Protein AF-A0AAJ0CKH2-F1 (afdb_monomer)

Mean predicted aligned error: 11.72 Å

Nearest PDB structures (foldseek):
  3vca-assembly1_A  TM=6.506E-01  e=3.649E-01  Sinorhizobium meliloti 1021
  4quq-assembly1_A  TM=6.473E-01  e=4.691E-01  Sinorhizobium meliloti 1021
  4dbb-assembly1_A  TM=3.059E-01  e=4.590E-02  Rattus norvegicus
  8biy-assembly2_B  TM=4.966E-01  e=1.282E+00  Geobacillus thermodenitrificans
  8biy-assembly3_D  TM=5.473E-01  e=2.558E+00  Geobacillus thermodenitrificans

Sequence (228 aa):
MPPSLRHENRIALQKSFYVPLLEILDLDEEMFQQRKAIDGSVGGRGKIDANVAPHSPYLDSTSFRAHLKELTLGSTLCLQNGQQPQSAFLVRVNGHGSNIRNSFLPNIRLDAWPFATFNERRQIKRTDFDERYNPAIGESSIIQARIGDIVLHISVNDFVGQNVNISWIYFCPDRGTSDPLYKANRPVSRAMDIPEEFYEEIKAISGLKITFSDVFGTDKPQMERHLH

Structure (mmCIF, N/CA/C/O backbone):
data_AF-A0AAJ0CKH2-F1
#
_entry.id   AF-A0AAJ0CKH2-F1
#
loop_
_atom_site.group_PDB
_atom_site.id
_atom_site.type_symbol
_atom_site.label_atom_id
_atom_site.label_alt_id
_atom_site.label_comp_id
_atom_site.label_asym_id
_atom_site.label_entity_id
_atom_site.label_seq_id
_atom_site.pdbx_PDB_ins_code
_atom_site.Cartn_x
_atom_site.Cartn_y
_atom_site.Cartn_z
_atom_site.occupancy
_atom_site.B_iso_or_equiv
_atom_site.auth_seq_id
_atom_site.auth_comp_id
_atom_site.auth_asym_id
_atom_site.auth_atom_id
_atom_site.pdbx_PDB_model_num
ATOM 1 N N . MET A 1 1 ? -0.951 28.665 -13.350 1.00 24.14 1 MET A N 1
ATOM 2 C CA . MET A 1 1 ? -0.505 27.275 -13.589 1.00 24.14 1 MET A CA 1
ATOM 3 C C . MET A 1 1 ? -1.282 26.378 -12.646 1.00 24.14 1 MET A C 1
ATOM 5 O O . MET A 1 1 ? -1.239 26.665 -11.456 1.00 24.14 1 MET A O 1
ATOM 9 N N . PRO A 1 2 ? -2.018 25.362 -13.118 1.00 22.97 2 PRO A N 1
ATOM 10 C CA . PRO A 1 2 ? -2.542 24.355 -12.208 1.00 22.97 2 PRO A CA 1
ATOM 11 C C . PRO A 1 2 ? -1.372 23.489 -11.705 1.00 22.97 2 PRO A C 1
ATOM 13 O O . PRO A 1 2 ? -0.425 23.261 -12.468 1.00 22.97 2 PRO A O 1
ATOM 16 N N . PRO A 1 3 ? -1.394 23.028 -10.444 1.00 24.14 3 PRO A N 1
ATOM 17 C CA . PRO A 1 3 ? -0.392 22.098 -9.949 1.00 24.14 3 PRO A CA 1
ATOM 18 C C . PRO A 1 3 ? -0.444 20.832 -10.804 1.00 24.14 3 PRO A C 1
ATOM 20 O O . PRO A 1 3 ? -1.510 20.276 -11.074 1.00 24.14 3 PRO A O 1
ATOM 23 N N . SER A 1 4 ? 0.716 20.393 -11.290 1.00 26.05 4 SER A N 1
ATOM 24 C CA . SER A 1 4 ? 0.820 19.106 -11.963 1.00 26.05 4 SER A CA 1
ATOM 25 C C . SER A 1 4 ? 0.430 18.031 -10.954 1.00 26.05 4 SER A C 1
ATOM 27 O O . SER A 1 4 ? 1.201 17.767 -10.031 1.00 26.05 4 SER A O 1
ATOM 29 N N . LEU A 1 5 ? -0.734 17.409 -11.137 1.00 26.67 5 LEU A N 1
ATOM 30 C CA . LEU A 1 5 ? -1.125 16.165 -10.480 1.00 26.67 5 LEU A CA 1
ATOM 31 C C . LEU A 1 5 ? -0.156 15.058 -10.919 1.00 26.67 5 LEU A C 1
ATOM 33 O O . LEU A 1 5 ? -0.470 14.211 -11.760 1.00 26.67 5 LEU A O 1
ATOM 37 N N . ARG A 1 6 ? 1.065 15.081 -10.373 1.00 35.72 6 ARG A N 1
ATOM 38 C CA . ARG A 1 6 ? 1.991 13.956 -10.423 1.00 35.72 6 ARG A CA 1
ATOM 39 C C . ARG A 1 6 ? 1.398 12.897 -9.515 1.00 35.72 6 ARG A C 1
ATOM 41 O O . ARG A 1 6 ? 1.730 12.787 -8.339 1.00 35.72 6 ARG A O 1
ATOM 48 N N . HIS A 1 7 ? 0.485 12.120 -10.076 1.00 36.53 7 HIS A N 1
ATOM 49 C CA . HIS A 1 7 ? 0.153 10.827 -9.521 1.00 36.53 7 HIS A CA 1
ATOM 50 C C . HIS A 1 7 ? 1.426 9.996 -9.646 1.00 36.53 7 HIS A C 1
ATOM 52 O O . HIS A 1 7 ? 1.676 9.367 -10.673 1.00 36.53 7 HIS A O 1
ATOM 58 N N . GLU A 1 8 ? 2.283 10.058 -8.628 1.00 47.22 8 GLU A N 1
ATOM 59 C CA . GLU A 1 8 ? 3.303 9.044 -8.415 1.00 47.22 8 GLU A CA 1
ATOM 60 C C . GLU A 1 8 ? 2.554 7.736 -8.206 1.00 47.22 8 GLU A C 1
ATOM 62 O O . GLU A 1 8 ? 2.069 7.414 -7.113 1.00 47.22 8 GLU A O 1
ATOM 67 N N . ASN A 1 9 ? 2.349 7.052 -9.321 1.00 56.03 9 ASN A N 1
ATOM 68 C CA . ASN A 1 9 ? 1.804 5.722 -9.345 1.00 56.03 9 ASN A CA 1
ATOM 69 C C . ASN A 1 9 ? 2.892 4.818 -8.765 1.00 56.03 9 ASN A C 1
ATOM 71 O O . ASN A 1 9 ? 4.081 4.974 -9.038 1.00 56.03 9 ASN A O 1
ATOM 75 N N . ARG A 1 10 ? 2.499 3.912 -7.885 1.00 67.12 10 ARG A N 1
ATOM 76 C CA . ARG A 1 10 ? 3.407 2.940 -7.284 1.00 67.12 10 ARG A CA 1
ATOM 77 C C . ARG A 1 10 ? 2.919 1.578 -7.701 1.00 67.12 10 ARG A C 1
ATOM 79 O O . ARG A 1 10 ? 1.715 1.329 -7.679 1.00 67.12 10 ARG A O 1
ATOM 86 N N . ILE A 1 11 ? 3.850 0.730 -8.095 1.00 71.00 11 ILE A N 1
ATOM 87 C CA . ILE A 1 11 ? 3.549 -0.622 -8.545 1.00 71.00 11 ILE A CA 1
ATOM 88 C C . ILE A 1 11 ? 4.349 -1.604 -7.706 1.00 71.00 11 ILE A C 1
ATOM 90 O O . ILE A 1 11 ? 5.408 -1.268 -7.175 1.00 71.00 11 ILE A O 1
ATOM 94 N N . ALA A 1 12 ? 3.828 -2.812 -7.583 1.00 74.88 12 ALA A N 1
ATOM 95 C CA . ALA A 1 12 ? 4.638 -3.947 -7.197 1.00 74.88 12 ALA A CA 1
ATOM 96 C C . ALA A 1 12 ? 5.142 -4.612 -8.485 1.00 74.88 12 ALA A C 1
ATOM 98 O O . ALA A 1 12 ? 4.357 -4.873 -9.397 1.00 74.88 12 ALA A O 1
ATOM 99 N N . LEU A 1 13 ? 6.454 -4.808 -8.581 1.00 74.25 13 LEU A N 1
ATOM 100 C CA . LEU A 1 13 ? 7.116 -5.471 -9.696 1.00 74.25 13 LEU A CA 1
ATOM 101 C C . LEU A 1 13 ? 7.460 -6.899 -9.280 1.00 74.25 13 LEU A C 1
ATOM 103 O O . LEU A 1 13 ? 8.257 -7.092 -8.364 1.00 74.25 13 LEU A O 1
ATOM 107 N N . GLN A 1 14 ? 6.877 -7.883 -9.963 1.00 79.44 14 GLN A N 1
ATOM 108 C CA . GLN A 1 14 ? 7.257 -9.286 -9.807 1.00 79.44 14 GLN A CA 1
ATOM 109 C C . GLN A 1 14 ? 8.548 -9.565 -10.581 1.00 79.44 14 GLN A C 1
ATOM 111 O O . GLN A 1 14 ? 8.740 -9.042 -11.684 1.00 79.44 14 GLN A O 1
ATOM 116 N N . LYS A 1 15 ? 9.399 -10.438 -10.035 1.00 80.69 15 LYS A N 1
ATOM 117 C CA . LYS A 1 15 ? 10.679 -10.831 -10.636 1.00 80.69 15 LYS A CA 1
ATOM 118 C C . LYS A 1 15 ? 10.571 -11.280 -12.086 1.00 80.69 15 LYS A C 1
ATOM 120 O O . LYS A 1 15 ? 11.329 -10.810 -12.933 1.00 80.69 15 LYS A O 1
ATOM 125 N N . SER A 1 16 ? 9.579 -12.106 -12.394 1.00 75.50 16 SER A N 1
ATOM 126 C CA . SER A 1 16 ? 9.297 -12.584 -13.753 1.00 75.50 16 SER A CA 1
ATOM 127 C C . SER A 1 16 ? 9.109 -11.460 -14.784 1.00 75.50 16 SER A C 1
ATOM 129 O O . SER A 1 16 ? 9.470 -11.646 -15.944 1.00 75.50 16 SER A O 1
ATOM 131 N N . PHE A 1 17 ? 8.596 -10.290 -14.382 1.00 73.25 17 PHE A N 1
ATOM 132 C CA . PHE A 1 17 ? 8.352 -9.167 -15.293 1.00 73.25 17 PHE A CA 1
ATOM 133 C C . PHE A 1 17 ? 9.574 -8.279 -15.533 1.00 73.25 17 PHE A C 1
ATOM 135 O O . PHE A 1 17 ? 9.660 -7.672 -16.600 1.00 73.25 17 PHE A O 1
ATOM 142 N N . TYR A 1 18 ? 10.501 -8.163 -14.574 1.00 76.12 18 TYR A N 1
ATOM 143 C CA . TYR A 1 18 ? 11.661 -7.274 -14.723 1.00 76.12 18 TYR A CA 1
ATOM 144 C C . TYR A 1 18 ? 12.964 -7.995 -15.058 1.00 76.12 18 TYR A C 1
ATOM 146 O O . TYR A 1 18 ? 13.863 -7.344 -15.577 1.00 76.12 18 TYR A O 1
ATOM 154 N N . VAL A 1 19 ? 13.083 -9.307 -14.820 1.00 81.12 19 VAL A N 1
ATOM 155 C CA . VAL A 1 19 ? 14.289 -10.072 -15.193 1.00 81.12 19 VAL A CA 1
ATOM 156 C C . VAL A 1 19 ? 14.659 -9.892 -16.673 1.00 81.12 19 VAL A C 1
ATOM 158 O O . VAL A 1 19 ? 15.816 -9.571 -16.931 1.00 81.12 19 VAL A O 1
ATOM 161 N N . PRO A 1 20 ? 13.720 -9.953 -17.641 1.00 79.12 20 PRO A N 1
ATOM 162 C CA . PRO A 1 20 ? 14.051 -9.676 -19.042 1.00 79.12 20 PRO A CA 1
ATOM 163 C C . PRO A 1 20 ? 14.543 -8.241 -19.294 1.00 79.12 20 PRO A C 1
ATOM 165 O O . PRO A 1 20 ? 15.243 -7.984 -20.268 1.00 79.12 20 PRO A O 1
ATOM 168 N N . LEU A 1 21 ? 14.180 -7.285 -18.429 1.00 74.88 21 LEU A N 1
ATOM 169 C CA . LEU A 1 21 ? 14.630 -5.897 -18.541 1.00 74.88 21 LEU A CA 1
ATOM 170 C C . LEU A 1 21 ? 16.071 -5.719 -18.057 1.00 74.88 21 LEU A C 1
ATOM 172 O O . LEU A 1 21 ? 16.720 -4.778 -18.496 1.00 74.88 21 LEU A O 1
ATOM 176 N N . LEU A 1 22 ? 16.575 -6.585 -17.173 1.00 80.19 22 LEU A N 1
ATOM 177 C CA . LEU A 1 22 ? 17.934 -6.477 -16.632 1.00 80.19 22 LEU A CA 1
ATOM 178 C C . LEU A 1 22 ? 18.989 -6.598 -17.736 1.00 80.19 22 LEU A C 1
ATOM 180 O O . LEU A 1 22 ? 19.879 -5.757 -17.823 1.00 80.19 22 LEU A O 1
ATOM 184 N N . GLU A 1 23 ? 18.819 -7.578 -18.629 1.00 72.94 23 GLU A N 1
ATOM 185 C CA . GLU A 1 23 ? 19.697 -7.784 -19.789 1.00 72.94 23 GLU A CA 1
ATOM 186 C C . GLU A 1 23 ? 19.661 -6.591 -20.749 1.00 72.94 23 GLU A C 1
ATOM 188 O O . GLU A 1 23 ? 20.696 -6.129 -21.218 1.00 72.94 23 GLU A O 1
ATOM 193 N N . ILE A 1 24 ? 18.467 -6.051 -21.013 1.00 71.94 24 ILE A N 1
ATOM 194 C CA . ILE A 1 24 ? 18.283 -4.907 -21.919 1.00 71.94 24 ILE A CA 1
ATOM 195 C C . ILE A 1 24 ? 18.905 -3.631 -21.338 1.00 71.94 24 ILE A C 1
ATOM 197 O O . ILE A 1 24 ? 19.390 -2.778 -22.081 1.00 71.94 24 ILE A O 1
ATOM 201 N N . LEU A 1 25 ? 18.845 -3.473 -20.016 1.00 72.88 25 LEU A N 1
ATOM 202 C CA . LEU A 1 25 ? 19.311 -2.278 -19.319 1.00 72.88 25 LEU A CA 1
ATOM 203 C C . LEU A 1 25 ? 20.791 -2.341 -18.924 1.00 72.88 25 LEU A C 1
ATOM 205 O O . LEU A 1 25 ? 21.290 -1.333 -18.427 1.00 72.88 25 LEU A O 1
ATOM 209 N N . ASP A 1 26 ? 21.461 -3.479 -19.130 1.00 78.00 26 ASP A N 1
ATOM 210 C CA . ASP A 1 26 ? 22.821 -3.753 -18.647 1.00 78.00 26 ASP A CA 1
ATOM 211 C C . ASP A 1 26 ? 22.963 -3.447 -17.143 1.00 78.00 26 ASP A C 1
ATOM 213 O O . ASP A 1 26 ? 23.835 -2.706 -16.684 1.00 78.00 26 ASP A O 1
ATOM 217 N N . LEU A 1 27 ? 22.008 -3.959 -16.360 1.00 82.81 27 LEU A N 1
ATOM 218 C CA . LEU A 1 27 ? 21.965 -3.796 -14.910 1.00 82.81 27 LEU A CA 1
ATOM 219 C C . LEU A 1 27 ? 21.873 -5.155 -14.237 1.00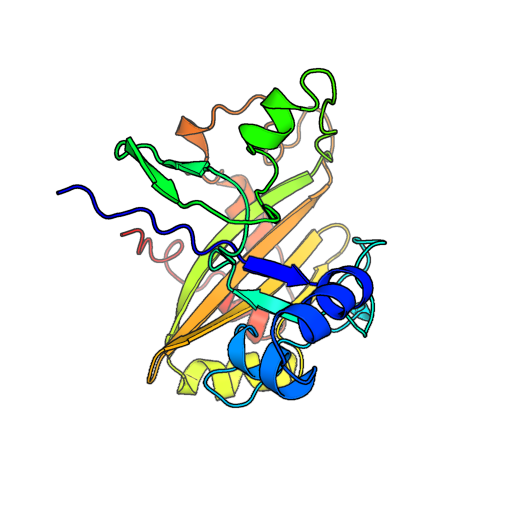 82.81 27 LEU A C 1
ATOM 221 O O . LEU A 1 27 ? 21.059 -5.992 -14.623 1.00 82.81 27 LEU A O 1
ATOM 225 N N . ASP A 1 28 ? 22.629 -5.334 -13.157 1.00 88.75 28 ASP A N 1
ATOM 226 C CA . ASP A 1 28 ? 22.322 -6.404 -12.222 1.00 88.75 28 ASP A CA 1
ATOM 227 C C . ASP A 1 28 ? 21.022 -6.107 -11.450 1.00 88.75 28 ASP A C 1
ATOM 229 O O . ASP A 1 28 ? 20.516 -4.977 -11.386 1.00 88.75 28 ASP A O 1
ATOM 233 N N . GLU A 1 29 ? 20.451 -7.164 -10.880 1.00 87.44 29 GLU A N 1
ATOM 234 C CA . GLU A 1 29 ? 19.181 -7.101 -10.162 1.00 87.44 29 GLU A CA 1
ATOM 235 C C . GLU A 1 29 ? 19.243 -6.177 -8.937 1.00 87.44 29 GLU A C 1
ATOM 237 O O . GLU A 1 29 ? 18.268 -5.483 -8.643 1.00 87.44 29 GLU A O 1
ATOM 242 N N . GLU A 1 30 ? 20.380 -6.131 -8.243 1.00 86.38 30 GLU A N 1
ATOM 243 C CA . GLU A 1 30 ? 20.552 -5.326 -7.037 1.00 86.38 30 GLU A CA 1
ATOM 244 C C . GLU A 1 30 ? 20.575 -3.832 -7.372 1.00 86.38 30 GLU A C 1
ATOM 246 O O . GLU A 1 30 ? 19.824 -3.053 -6.780 1.00 86.38 30 GLU A O 1
ATOM 251 N N . MET A 1 31 ? 21.349 -3.437 -8.383 1.00 83.25 31 MET A N 1
ATOM 252 C CA . MET A 1 31 ? 21.372 -2.084 -8.926 1.00 83.25 31 MET A CA 1
ATOM 253 C C . MET A 1 31 ? 19.999 -1.671 -9.456 1.00 83.25 31 MET A C 1
ATOM 255 O O . MET A 1 31 ? 19.570 -0.531 -9.250 1.00 83.25 31 MET A O 1
ATOM 259 N N . PHE A 1 32 ? 19.289 -2.575 -10.137 1.00 83.81 32 PHE A N 1
ATOM 260 C CA . PHE A 1 32 ? 17.942 -2.295 -10.627 1.00 83.81 32 PHE A CA 1
ATOM 261 C C . PHE A 1 32 ? 16.965 -2.036 -9.473 1.00 83.81 32 PHE A C 1
ATOM 263 O O . PHE A 1 32 ? 16.268 -1.016 -9.479 1.00 83.81 32 PHE A O 1
ATOM 270 N N . GLN A 1 33 ? 16.952 -2.907 -8.459 1.00 85.56 33 GLN A N 1
ATOM 271 C CA . GLN A 1 33 ? 16.117 -2.744 -7.269 1.00 85.56 33 GLN A CA 1
ATOM 272 C C . GLN A 1 33 ? 16.476 -1.463 -6.517 1.00 85.56 33 GLN A C 1
ATOM 274 O O . GLN A 1 33 ? 15.590 -0.655 -6.267 1.00 85.56 33 GLN A O 1
ATOM 279 N N . GLN A 1 34 ? 17.755 -1.193 -6.256 1.00 83.00 34 GLN A N 1
ATOM 280 C CA . GLN A 1 34 ? 18.187 0.016 -5.549 1.00 83.00 34 GLN A CA 1
ATOM 281 C C . GLN A 1 34 ? 17.783 1.306 -6.284 1.00 83.00 34 GLN A C 1
ATOM 283 O O . GLN A 1 34 ? 17.432 2.305 -5.658 1.00 83.00 34 GLN A O 1
ATOM 288 N N . ARG A 1 35 ? 17.780 1.305 -7.624 1.00 81.19 35 ARG A N 1
ATOM 289 C CA . ARG A 1 35 ? 17.370 2.475 -8.424 1.00 81.19 35 ARG A CA 1
ATOM 290 C C . ARG A 1 35 ? 15.858 2.671 -8.494 1.00 81.19 35 ARG A C 1
ATOM 292 O O . ARG A 1 35 ? 15.406 3.794 -8.732 1.00 81.19 35 ARG A O 1
ATOM 299 N N . LYS A 1 36 ? 15.076 1.594 -8.400 1.00 81.50 36 LYS A N 1
ATOM 300 C CA . LYS A 1 36 ? 13.626 1.621 -8.662 1.00 81.50 36 LYS A CA 1
ATOM 301 C C . LYS A 1 36 ? 12.776 1.484 -7.413 1.00 81.50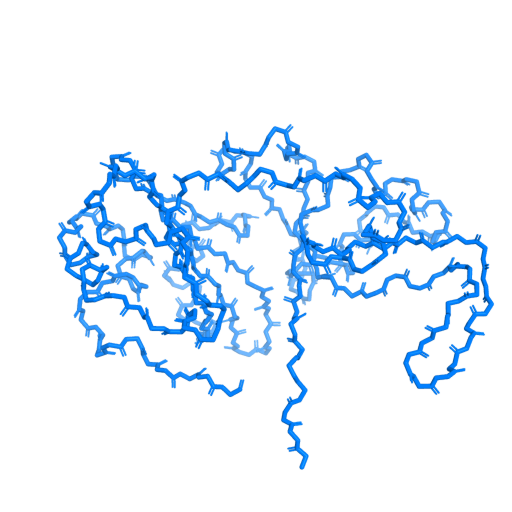 36 LYS A C 1
ATOM 303 O O . LYS A 1 36 ? 11.638 1.956 -7.427 1.00 81.50 36 LYS A O 1
ATOM 308 N N . ALA A 1 37 ? 13.313 0.876 -6.364 1.00 84.94 37 ALA A N 1
ATOM 309 C CA . ALA A 1 37 ? 12.631 0.669 -5.107 1.00 84.94 37 ALA A CA 1
ATOM 310 C C . ALA A 1 37 ? 12.195 1.995 -4.485 1.00 84.94 37 ALA A C 1
ATOM 312 O O . ALA A 1 37 ? 12.870 3.022 -4.591 1.00 84.94 37 ALA A O 1
ATOM 313 N N . ILE A 1 38 ? 11.047 1.960 -3.819 1.00 83.19 38 ILE A N 1
ATOM 314 C CA . ILE A 1 38 ? 10.464 3.135 -3.160 1.00 83.19 38 ILE A CA 1
ATOM 315 C C . ILE A 1 38 ? 11.353 3.729 -2.058 1.00 83.19 38 ILE A C 1
ATOM 317 O O . ILE A 1 38 ? 11.331 4.935 -1.822 1.00 83.19 38 ILE A O 1
ATOM 321 N N . ASP A 1 39 ? 12.154 2.878 -1.429 1.00 82.19 39 ASP A N 1
ATOM 322 C CA . ASP A 1 39 ? 13.106 3.139 -0.352 1.00 82.19 39 ASP A CA 1
ATOM 323 C C . ASP A 1 39 ? 14.566 3.014 -0.834 1.00 82.19 39 ASP A C 1
ATOM 325 O O . ASP A 1 39 ? 15.497 3.036 -0.031 1.00 82.19 39 ASP A O 1
ATOM 329 N N . GLY A 1 40 ? 14.791 2.942 -2.150 1.00 80.88 40 GLY A N 1
ATOM 330 C CA . GLY A 1 40 ? 16.127 2.822 -2.735 1.00 80.88 40 GLY A CA 1
ATOM 331 C C . GLY A 1 40 ? 17.061 3.984 -2.381 1.00 80.88 40 GLY A C 1
ATOM 332 O O . GLY A 1 40 ? 18.262 3.789 -2.198 1.00 80.88 40 GLY A O 1
ATOM 333 N N . SER A 1 41 ? 16.508 5.189 -2.178 1.00 79.94 41 SER A N 1
ATOM 334 C CA . SER A 1 41 ? 17.263 6.373 -1.735 1.00 79.94 41 SER A CA 1
ATOM 335 C C . SER A 1 41 ? 17.879 6.229 -0.341 1.00 79.94 41 SER A C 1
ATOM 337 O O . SER A 1 41 ? 18.829 6.942 -0.026 1.00 79.94 41 SER A O 1
ATOM 339 N N . VAL A 1 42 ? 17.361 5.312 0.481 1.00 81.75 42 VAL A N 1
ATOM 340 C CA . VAL A 1 42 ? 17.882 4.993 1.818 1.00 81.75 42 VAL A CA 1
ATOM 341 C C . VAL A 1 42 ? 18.529 3.604 1.865 1.00 81.75 42 VAL A C 1
ATOM 343 O O . VAL A 1 42 ? 18.718 3.047 2.941 1.00 81.75 42 VAL A O 1
ATOM 346 N N . GLY A 1 43 ? 18.874 3.039 0.701 1.00 82.19 43 GLY A N 1
ATOM 347 C CA . GLY A 1 43 ? 19.506 1.720 0.585 1.00 82.19 43 GLY A CA 1
ATOM 348 C C . GLY A 1 43 ? 18.538 0.540 0.698 1.00 82.19 43 GLY A C 1
ATOM 349 O O . GLY A 1 43 ? 18.980 -0.605 0.767 1.00 82.19 43 GLY A O 1
ATOM 350 N N . GLY A 1 44 ? 17.231 0.801 0.714 1.00 83.50 44 GLY A N 1
ATOM 351 C CA . GLY A 1 44 ? 16.212 -0.236 0.712 1.00 83.50 44 GLY A CA 1
ATOM 352 C C . GLY A 1 44 ? 16.021 -0.890 -0.660 1.00 83.50 44 GLY A C 1
ATOM 353 O O . GLY A 1 44 ? 16.571 -0.459 -1.677 1.00 83.50 44 GLY A O 1
ATOM 354 N N . ARG A 1 45 ? 15.248 -1.978 -0.676 1.00 85.81 45 ARG A N 1
ATOM 355 C CA . ARG A 1 45 ? 14.971 -2.785 -1.882 1.00 85.81 45 ARG A CA 1
ATOM 356 C C . ARG A 1 45 ? 13.477 -2.931 -2.171 1.00 85.81 45 ARG A C 1
ATOM 358 O O . ARG A 1 45 ? 13.090 -3.738 -3.004 1.00 85.81 45 ARG A O 1
ATOM 365 N N . GLY A 1 46 ? 12.629 -2.171 -1.480 1.00 81.69 46 GLY A N 1
ATOM 366 C CA . GLY A 1 46 ? 11.187 -2.135 -1.693 1.00 81.69 46 GLY A CA 1
ATOM 367 C C . GLY A 1 46 ? 10.498 -3.432 -1.293 1.00 81.69 46 GLY A C 1
ATOM 368 O O . GLY A 1 46 ? 9.475 -3.772 -1.883 1.00 81.69 46 GLY A O 1
ATOM 369 N N . LYS A 1 47 ? 11.057 -4.184 -0.340 1.00 86.56 47 LYS A N 1
ATOM 370 C C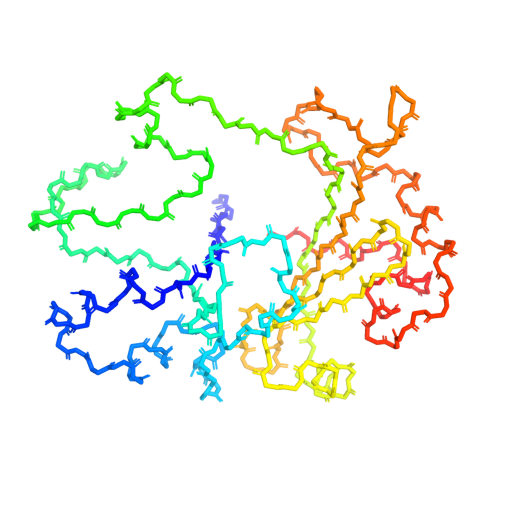A . LYS A 1 47 ? 10.546 -5.501 0.054 1.00 86.56 47 LYS A CA 1
ATOM 371 C C . LYS A 1 47 ? 9.053 -5.439 0.398 1.00 86.56 47 LYS A C 1
ATOM 373 O O . LYS A 1 47 ? 8.556 -4.476 0.994 1.00 86.56 47 LYS A O 1
ATOM 378 N N . ILE A 1 48 ? 8.345 -6.488 0.001 1.00 80.81 48 ILE A N 1
ATOM 379 C CA . ILE A 1 48 ? 6.944 -6.720 0.338 1.00 80.81 48 ILE A CA 1
ATOM 380 C C . ILE A 1 48 ? 6.908 -7.991 1.174 1.00 80.81 48 ILE A C 1
ATOM 382 O O . ILE A 1 48 ? 7.390 -9.033 0.733 1.00 80.81 48 ILE A O 1
ATOM 386 N N . ASP A 1 49 ? 6.337 -7.918 2.371 1.00 75.19 49 ASP A N 1
ATOM 387 C CA . ASP A 1 49 ? 6.013 -9.136 3.104 1.00 75.19 49 ASP A CA 1
ATOM 388 C C . ASP A 1 49 ? 4.861 -9.862 2.388 1.00 75.19 49 ASP A C 1
ATOM 390 O O . ASP A 1 49 ? 3.728 -9.376 2.336 1.00 75.19 49 ASP A O 1
ATOM 394 N N . ALA A 1 50 ? 5.160 -11.029 1.811 1.00 64.62 50 ALA A N 1
ATOM 395 C CA . ALA A 1 50 ? 4.199 -11.837 1.063 1.00 64.62 50 ALA A CA 1
ATOM 396 C C . ALA A 1 50 ? 3.012 -12.301 1.928 1.00 64.62 50 ALA A C 1
ATOM 398 O O . ALA A 1 50 ? 1.920 -12.518 1.405 1.00 64.62 50 ALA A O 1
ATOM 399 N N . ASN A 1 51 ? 3.182 -12.384 3.253 1.00 65.50 51 ASN A N 1
ATOM 400 C CA . ASN A 1 51 ? 2.105 -12.750 4.179 1.00 65.50 51 ASN A CA 1
ATOM 401 C C . ASN A 1 51 ? 1.099 -11.608 4.404 1.00 65.50 51 ASN A C 1
ATOM 403 O O . ASN A 1 51 ? 0.006 -11.832 4.921 1.00 65.50 51 ASN A O 1
ATOM 407 N N . VAL A 1 52 ? 1.471 -10.387 4.014 1.00 61.38 52 VAL A N 1
ATOM 408 C CA . VAL A 1 52 ? 0.726 -9.136 4.226 1.00 61.38 52 VAL A CA 1
ATOM 409 C C . VAL A 1 52 ? -0.027 -8.715 2.949 1.00 61.38 52 VAL A C 1
ATOM 411 O O . VAL A 1 52 ? -0.833 -7.787 2.957 1.00 61.38 52 VAL A O 1
ATOM 414 N N . ALA A 1 53 ? 0.163 -9.438 1.838 1.00 53.59 53 ALA A N 1
ATOM 415 C CA . ALA A 1 53 ? -0.577 -9.258 0.587 1.00 53.59 53 ALA A CA 1
ATOM 416 C C . ALA A 1 53 ? -1.429 -10.491 0.186 1.00 53.59 53 ALA A C 1
ATOM 418 O O . ALA A 1 53 ? -1.423 -10.869 -0.988 1.00 53.59 53 ALA A O 1
ATOM 419 N N . PRO A 1 54 ? -2.214 -11.114 1.093 1.00 46.78 54 PRO A N 1
ATOM 420 C CA . PRO A 1 54 ? -2.898 -12.392 0.836 1.00 46.78 54 PRO A CA 1
ATOM 421 C C . PRO A 1 54 ? -3.989 -12.342 -0.253 1.00 46.78 54 PRO A C 1
ATOM 423 O O . PRO A 1 54 ? -4.581 -13.367 -0.580 1.00 46.78 54 PRO A O 1
ATOM 426 N N . HIS A 1 55 ? -4.275 -11.167 -0.822 1.00 49.94 55 HIS A N 1
ATOM 427 C CA . HIS A 1 55 ? -5.304 -10.968 -1.847 1.00 49.94 55 HIS A CA 1
ATOM 428 C C . HIS A 1 55 ? -4.759 -10.770 -3.266 1.00 49.94 55 HIS A C 1
ATOM 430 O O . HIS A 1 55 ? -5.551 -10.613 -4.193 1.00 49.94 55 HIS A O 1
ATOM 436 N N . SER A 1 56 ? -3.436 -10.796 -3.467 1.00 57.19 56 SER A N 1
ATOM 437 C CA . SER A 1 56 ? -2.863 -10.754 -4.814 1.00 57.19 56 SER A CA 1
ATOM 438 C C . SER A 1 56 ? -2.181 -12.082 -5.141 1.00 57.19 56 SER A C 1
ATOM 440 O O . SER A 1 56 ? -1.051 -12.291 -4.705 1.00 57.19 56 SER A O 1
ATOM 442 N N . PRO A 1 57 ? -2.796 -12.964 -5.956 1.00 55.84 57 PRO A N 1
ATOM 443 C CA . PRO A 1 57 ? -2.147 -14.203 -6.405 1.00 55.84 57 PRO A CA 1
ATOM 444 C C . PRO A 1 57 ? -0.910 -13.943 -7.285 1.00 55.84 57 PRO A C 1
ATOM 446 O O . PRO A 1 57 ? -0.213 -14.876 -7.668 1.00 55.84 57 PRO A O 1
ATOM 449 N N . TYR A 1 58 ? -0.650 -12.677 -7.616 1.00 57.72 58 TYR A N 1
ATOM 450 C CA . TYR A 1 58 ? 0.452 -12.224 -8.456 1.00 57.72 58 TYR A CA 1
ATOM 451 C C . TYR A 1 58 ? 1.623 -11.632 -7.658 1.00 57.72 58 TYR A C 1
ATOM 453 O O . TYR A 1 58 ? 2.607 -11.217 -8.264 1.00 57.72 58 TYR A O 1
ATOM 461 N N . LEU A 1 59 ? 1.515 -11.535 -6.325 1.00 67.25 59 LEU A N 1
ATOM 462 C CA . LEU A 1 59 ? 2.603 -11.069 -5.464 1.00 67.25 59 LEU A CA 1
ATOM 463 C C . LEU A 1 59 ? 3.186 -12.233 -4.674 1.00 67.25 59 LEU A C 1
ATOM 465 O O . LEU A 1 59 ? 2.476 -12.959 -3.986 1.00 67.25 59 LEU A O 1
ATOM 469 N N . ASP A 1 60 ? 4.500 -12.372 -4.764 1.00 71.75 60 ASP A N 1
ATOM 470 C CA . ASP A 1 60 ? 5.288 -13.356 -4.034 1.00 71.75 60 ASP A CA 1
ATOM 471 C C . ASP A 1 60 ? 6.464 -12.669 -3.322 1.00 71.75 60 ASP A C 1
ATOM 473 O O . ASP A 1 60 ? 6.685 -11.462 -3.456 1.00 71.75 60 ASP A O 1
ATOM 477 N N . SER A 1 61 ? 7.249 -13.444 -2.573 1.00 75.94 61 SER A N 1
ATOM 478 C CA . SER A 1 61 ? 8.431 -12.950 -1.854 1.00 75.94 61 SER A CA 1
ATOM 479 C C . SER A 1 61 ? 9.543 -12.410 -2.765 1.00 75.94 61 SER A C 1
ATOM 481 O O . SER A 1 61 ? 10.506 -11.828 -2.269 1.00 75.94 61 SER A O 1
ATOM 483 N N . THR A 1 62 ? 9.429 -12.587 -4.084 1.00 79.56 62 THR A N 1
ATOM 484 C CA . THR A 1 62 ? 10.364 -12.043 -5.079 1.00 79.56 62 THR A CA 1
ATOM 485 C C . THR A 1 62 ? 9.907 -10.698 -5.645 1.00 79.56 62 THR A C 1
ATOM 487 O O . THR A 1 62 ? 10.619 -10.081 -6.435 1.00 79.56 62 THR A O 1
ATOM 490 N N . SER A 1 63 ? 8.721 -10.231 -5.251 1.00 83.06 63 SER A N 1
ATOM 491 C CA . SER A 1 63 ? 8.155 -8.962 -5.692 1.00 83.06 63 SER A CA 1
ATOM 492 C C . SER A 1 63 ? 8.633 -7.795 -4.825 1.00 83.06 63 SER A C 1
ATOM 494 O O . SER A 1 63 ? 8.793 -7.930 -3.612 1.00 83.06 63 SER A O 1
ATOM 496 N N . PHE A 1 64 ? 8.802 -6.617 -5.428 1.00 82.62 64 PHE A N 1
ATOM 497 C CA . PHE A 1 64 ? 9.169 -5.404 -4.690 1.00 82.62 64 PHE A CA 1
ATOM 498 C C . PHE A 1 64 ? 8.383 -4.169 -5.144 1.00 82.62 64 PHE A C 1
ATOM 500 O O . PHE A 1 64 ? 7.929 -4.075 -6.286 1.00 82.62 64 PHE A O 1
ATOM 507 N N . ARG A 1 65 ? 8.198 -3.201 -4.243 1.00 82.56 65 ARG A N 1
ATOM 508 C CA . ARG A 1 65 ? 7.555 -1.917 -4.533 1.00 82.56 65 ARG A CA 1
ATOM 509 C C . ARG A 1 65 ? 8.520 -0.980 -5.232 1.00 82.56 65 ARG A C 1
ATOM 511 O O . ARG A 1 65 ? 9.570 -0.637 -4.692 1.00 82.56 65 ARG A O 1
ATOM 518 N N . ALA A 1 66 ? 8.095 -0.484 -6.385 1.00 79.50 66 ALA A N 1
ATOM 519 C CA . ALA A 1 66 ? 8.852 0.456 -7.187 1.00 79.50 66 ALA A CA 1
ATOM 520 C C . ALA A 1 66 ? 8.067 1.741 -7.467 1.00 79.50 66 ALA A C 1
ATOM 522 O O . ALA A 1 66 ? 6.833 1.753 -7.566 1.00 79.50 66 ALA A O 1
ATOM 523 N N . HIS A 1 67 ? 8.812 2.827 -7.653 1.00 72.56 67 HIS A N 1
ATOM 524 C CA . HIS A 1 67 ? 8.279 4.060 -8.223 1.00 72.56 67 HIS A CA 1
ATOM 525 C C . HIS A 1 67 ? 7.890 3.823 -9.685 1.00 72.56 67 HIS A C 1
ATOM 527 O O . HIS A 1 67 ? 8.745 3.440 -10.489 1.00 72.56 67 HIS A O 1
ATOM 533 N N . LEU A 1 68 ? 6.632 4.099 -10.066 1.00 60.12 68 LEU A N 1
ATOM 534 C CA . LEU A 1 68 ? 6.262 4.168 -11.482 1.00 60.12 68 LEU A CA 1
ATOM 535 C C . LEU A 1 68 ? 6.830 5.465 -12.057 1.00 60.12 68 LEU A C 1
ATOM 537 O O . LEU A 1 68 ? 6.170 6.500 -12.120 1.00 60.12 68 LEU A O 1
ATOM 541 N N . LYS A 1 69 ? 8.085 5.399 -12.480 1.00 55.41 69 LYS A N 1
ATOM 542 C CA . LYS A 1 69 ? 8.655 6.363 -13.416 1.00 55.41 69 LYS A CA 1
ATOM 543 C C . LYS A 1 69 ? 8.736 5.671 -14.765 1.00 55.41 69 LYS A C 1
ATOM 545 O O . LYS A 1 69 ? 9.173 4.521 -14.826 1.00 55.41 69 LYS A O 1
ATOM 550 N N . GLU A 1 70 ? 8.265 6.352 -15.808 1.00 49.53 70 GLU A N 1
ATOM 551 C CA . GLU A 1 70 ? 8.270 5.843 -17.179 1.00 49.53 70 GLU A CA 1
ATOM 552 C C . GLU A 1 70 ? 9.637 5.230 -17.514 1.00 49.53 70 GLU A C 1
ATOM 554 O O . GLU A 1 70 ? 10.685 5.854 -17.341 1.00 49.53 70 GLU A O 1
ATOM 559 N N . LEU A 1 71 ? 9.617 3.970 -17.947 1.00 40.66 71 LEU A N 1
ATOM 560 C CA . LEU A 1 71 ? 10.751 3.310 -18.574 1.00 40.66 71 LEU A CA 1
ATOM 561 C C . LEU A 1 71 ? 10.554 3.479 -20.079 1.00 40.66 71 LEU A C 1
ATOM 563 O O . LEU A 1 71 ? 9.932 2.652 -20.739 1.00 40.66 71 LEU A O 1
ATOM 567 N N . THR A 1 72 ? 11.007 4.607 -20.612 1.00 36.69 72 THR A N 1
ATOM 568 C CA . THR A 1 72 ? 11.022 4.840 -22.058 1.00 36.69 72 THR A CA 1
ATOM 569 C C . THR A 1 72 ? 12.273 4.229 -22.653 1.00 36.69 72 THR A C 1
ATOM 571 O O . THR A 1 72 ? 13.375 4.724 -22.426 1.00 36.69 72 THR A O 1
ATOM 574 N N . LEU A 1 73 ? 12.089 3.165 -23.427 1.00 42.84 73 LEU A N 1
ATOM 575 C CA . LEU A 1 73 ? 13.136 2.588 -24.263 1.00 42.84 73 LEU A CA 1
ATOM 576 C C . LEU A 1 73 ? 12.510 1.786 -25.406 1.00 42.84 73 LEU A C 1
ATOM 578 O O . LEU A 1 73 ? 12.873 0.645 -25.662 1.00 42.84 73 LEU A O 1
ATOM 582 N N . GLY A 1 74 ? 11.529 2.351 -26.109 1.00 38.47 74 GLY A N 1
ATOM 583 C CA . GLY A 1 74 ? 10.989 1.615 -27.245 1.00 38.47 74 GLY A CA 1
ATOM 584 C C . GLY A 1 74 ? 9.666 2.012 -27.888 1.00 38.47 74 GLY A C 1
ATOM 585 O O . GLY A 1 74 ? 8.681 2.092 -27.186 1.00 38.47 74 GLY A O 1
ATOM 586 N N . SER A 1 75 ? 9.583 2.067 -29.219 1.00 38.88 75 SER A N 1
ATOM 587 C CA . SER A 1 75 ? 8.486 2.452 -30.132 1.00 38.88 75 SER A CA 1
ATOM 588 C C . SER A 1 75 ? 8.199 3.953 -30.295 1.00 38.88 75 SER A C 1
ATOM 590 O O . SER A 1 75 ? 8.290 4.713 -29.337 1.00 38.88 75 SER A O 1
ATOM 592 N N . THR A 1 76 ? 7.786 4.361 -31.508 1.00 48.22 76 THR A N 1
ATOM 593 C CA . THR A 1 76 ? 7.315 5.723 -31.835 1.00 48.22 76 THR A CA 1
ATOM 594 C C . THR A 1 76 ? 6.040 6.056 -31.064 1.00 48.22 76 THR A C 1
ATOM 596 O O . THR A 1 76 ? 4.928 5.728 -31.476 1.00 48.22 76 THR A O 1
ATOM 599 N N . LEU A 1 77 ? 6.206 6.696 -29.913 1.00 52.69 77 LEU A N 1
ATOM 600 C CA . LEU A 1 77 ? 5.120 7.107 -29.031 1.00 52.69 77 LEU A CA 1
ATOM 601 C C . LEU A 1 77 ? 4.705 8.546 -29.364 1.00 52.69 77 LEU A C 1
ATOM 603 O O . LEU A 1 77 ? 5.478 9.462 -29.136 1.00 52.69 77 LEU A O 1
ATOM 607 N N . CYS A 1 78 ? 3.488 8.783 -29.855 1.00 53.72 78 CYS A N 1
ATOM 608 C CA . CYS A 1 78 ? 2.983 10.156 -29.984 1.00 53.72 78 CYS A CA 1
ATOM 609 C C . CYS A 1 78 ? 2.567 10.690 -28.607 1.00 53.72 78 CYS A C 1
ATOM 611 O O . CYS A 1 78 ? 1.511 10.332 -28.079 1.00 53.72 78 CYS A O 1
ATOM 613 N N . LEU A 1 79 ? 3.406 11.536 -28.018 1.00 56.75 79 LEU A N 1
ATOM 614 C CA . LEU A 1 79 ? 3.097 12.271 -26.797 1.00 56.75 79 LEU A CA 1
ATOM 615 C C . LEU A 1 79 ? 2.069 13.378 -27.082 1.00 56.75 79 LEU A C 1
ATOM 617 O O . LEU A 1 79 ? 1.974 13.888 -28.196 1.00 56.75 79 LEU A O 1
ATOM 621 N N . GLN A 1 80 ? 1.313 13.797 -26.061 1.00 47.56 80 GLN A N 1
ATOM 622 C CA . GLN A 1 80 ? 0.324 14.884 -26.193 1.00 47.56 80 GLN A CA 1
ATOM 623 C C . GLN A 1 80 ? 0.943 16.226 -26.621 1.00 47.56 80 GLN A C 1
ATOM 625 O O . GLN A 1 80 ? 0.247 17.074 -27.168 1.00 47.56 80 GLN A O 1
ATOM 630 N N . ASN A 1 81 ? 2.246 16.413 -26.400 1.00 58.47 81 ASN A N 1
ATOM 631 C CA . ASN A 1 81 ? 3.006 17.575 -26.863 1.00 58.47 81 ASN A CA 1
ATOM 632 C C . ASN A 1 81 ? 3.511 17.435 -28.318 1.00 58.47 81 ASN A C 1
ATOM 634 O O . ASN A 1 81 ? 4.319 18.248 -28.759 1.00 58.47 81 ASN A O 1
ATOM 638 N N . GLY A 1 82 ? 3.079 16.400 -29.048 1.00 52.47 82 GLY A N 1
ATOM 639 C CA . GLY A 1 82 ? 3.453 16.137 -30.439 1.00 52.47 82 GLY A CA 1
ATOM 640 C C . GLY A 1 82 ? 4.804 15.443 -30.626 1.00 52.47 82 GLY A C 1
ATOM 641 O O . GLY A 1 82 ? 5.170 15.135 -31.758 1.00 52.47 82 GLY A O 1
ATOM 642 N N . GLN A 1 83 ? 5.550 15.172 -29.552 1.00 53.53 83 GLN A N 1
ATOM 643 C CA . GLN A 1 83 ? 6.825 14.465 -29.654 1.00 53.53 83 GLN A CA 1
ATOM 644 C C . GLN A 1 83 ? 6.618 12.990 -30.007 1.00 53.53 83 GLN A C 1
ATOM 646 O O . GLN A 1 83 ? 5.668 12.358 -29.552 1.00 53.53 83 GLN A O 1
ATOM 651 N N . GLN A 1 84 ? 7.543 12.452 -30.799 1.00 61.84 84 GLN A N 1
ATOM 652 C CA . GLN A 1 84 ? 7.541 11.073 -31.282 1.00 61.84 84 GLN A CA 1
ATOM 653 C C . GLN A 1 84 ? 8.911 10.426 -31.039 1.00 61.84 84 GLN A C 1
ATOM 655 O O . GLN A 1 84 ? 9.758 10.426 -31.933 1.00 61.84 84 GLN A O 1
ATOM 660 N N . PRO A 1 85 ? 9.183 9.904 -29.832 1.00 58.06 85 PRO A N 1
ATOM 661 C CA . PRO A 1 85 ? 10.445 9.240 -29.538 1.00 58.06 85 PRO A CA 1
ATOM 662 C C . PRO A 1 85 ? 10.536 7.940 -30.339 1.00 58.06 85 PRO A C 1
ATOM 664 O O . PRO A 1 85 ? 9.719 7.051 -30.139 1.00 58.06 85 PRO A O 1
ATOM 667 N N . GLN A 1 86 ? 11.513 7.798 -31.235 1.00 51.78 86 GLN A N 1
ATOM 668 C CA . GLN A 1 86 ? 11.805 6.508 -31.869 1.00 51.78 86 GLN A CA 1
ATOM 669 C C . GLN A 1 86 ? 12.432 5.561 -30.867 1.00 51.78 86 GLN A C 1
ATOM 671 O O . GLN A 1 86 ? 13.330 5.973 -30.137 1.00 51.78 86 GLN A O 1
ATOM 676 N N . SER A 1 87 ? 12.008 4.297 -30.862 1.00 52.88 87 SER A N 1
ATOM 677 C CA . SER A 1 87 ? 12.687 3.249 -30.095 1.00 52.88 87 SER A CA 1
ATOM 678 C C . SER A 1 87 ? 12.170 1.834 -30.501 1.00 52.88 87 SER A C 1
ATOM 680 O O . SER A 1 87 ? 11.271 1.756 -31.336 1.00 52.88 87 SER A O 1
ATOM 682 N N . ALA A 1 88 ? 12.668 0.713 -29.947 1.00 44.66 88 ALA A N 1
ATOM 683 C CA . ALA A 1 88 ? 12.276 -0.665 -30.332 1.00 44.66 88 ALA A CA 1
ATOM 684 C C . ALA A 1 88 ? 11.084 -1.358 -29.590 1.00 44.66 88 ALA A C 1
ATOM 686 O O . ALA A 1 88 ? 10.324 -2.063 -30.243 1.00 44.66 88 ALA A O 1
ATOM 687 N N . PHE A 1 89 ? 10.880 -1.183 -28.271 1.00 45.91 89 PHE A N 1
ATOM 688 C CA . PHE A 1 89 ? 9.818 -1.849 -27.463 1.00 45.91 89 PHE A CA 1
ATOM 689 C C . PHE A 1 89 ? 9.093 -0.988 -26.391 1.00 45.91 89 PHE A C 1
ATOM 691 O O . PHE A 1 89 ? 9.701 -0.519 -25.431 1.00 45.91 89 PHE A O 1
ATOM 698 N N . LEU A 1 90 ? 7.768 -0.825 -26.468 1.00 56.16 90 LEU A N 1
ATOM 699 C CA . LEU A 1 90 ? 7.021 -0.032 -25.476 1.00 56.16 90 LEU A CA 1
ATOM 700 C C . LEU A 1 90 ? 6.576 -0.885 -24.278 1.00 56.16 90 LEU A C 1
ATOM 702 O O . LEU A 1 90 ? 5.673 -1.710 -24.411 1.00 56.16 90 LEU A O 1
ATOM 706 N N . VAL A 1 91 ? 7.117 -0.618 -23.085 1.00 58.28 91 VAL A N 1
ATOM 707 C CA . VAL A 1 91 ? 6.621 -1.208 -21.829 1.00 58.28 91 VAL A CA 1
ATOM 708 C C . VAL A 1 91 ? 5.807 -0.166 -21.074 1.00 58.28 91 VAL A C 1
ATOM 710 O O . VAL A 1 91 ? 6.352 0.779 -20.503 1.00 58.28 91 VAL A O 1
ATOM 713 N N . ARG A 1 92 ? 4.479 -0.324 -21.062 1.00 58.44 92 ARG A N 1
ATOM 714 C CA . ARG A 1 92 ? 3.584 0.607 -20.368 1.00 58.44 92 ARG A CA 1
ATOM 715 C C . ARG A 1 92 ? 2.845 -0.072 -19.225 1.00 58.44 92 ARG A C 1
ATOM 717 O O . ARG A 1 92 ? 1.968 -0.898 -19.447 1.00 58.44 92 ARG A O 1
ATOM 724 N N . VAL A 1 93 ? 3.140 0.363 -18.004 1.00 59.59 93 VAL A N 1
ATOM 725 C CA . VAL A 1 93 ? 2.486 -0.114 -16.777 1.00 59.59 93 VAL A CA 1
ATOM 726 C C . VAL A 1 93 ? 1.435 0.905 -16.328 1.00 59.59 93 VAL A C 1
ATOM 728 O O . VAL A 1 93 ? 1.530 1.533 -15.277 1.00 59.59 93 VAL A O 1
ATOM 731 N N . ASN A 1 94 ? 0.442 1.137 -17.184 1.00 59.91 94 ASN A N 1
ATOM 732 C CA . ASN A 1 94 ? -0.700 1.972 -16.824 1.00 59.91 94 ASN A CA 1
ATOM 733 C C . ASN A 1 94 ? -1.713 1.148 -16.030 1.00 59.91 94 ASN A C 1
ATOM 735 O O . ASN A 1 94 ? -2.073 0.049 -16.450 1.00 59.91 94 ASN A O 1
ATOM 739 N N . GLY A 1 95 ? -2.245 1.722 -14.953 1.00 57.50 95 GLY A N 1
ATOM 740 C CA . GLY A 1 95 ? -3.324 1.113 -14.178 1.00 57.50 95 GLY A CA 1
ATOM 741 C C . GLY A 1 95 ? -4.651 0.984 -14.941 1.00 57.50 95 GLY A C 1
ATOM 742 O O . GLY A 1 95 ? -4.744 1.164 -16.156 1.00 57.50 95 GLY A O 1
ATOM 743 N N . HIS A 1 96 ? -5.718 0.703 -14.194 1.00 57.16 96 HIS A N 1
ATOM 744 C CA . HIS A 1 96 ? -7.057 0.374 -14.697 1.00 57.16 96 HIS A CA 1
ATOM 745 C C . HIS A 1 96 ? -7.657 1.355 -15.733 1.00 57.16 96 HIS A C 1
ATOM 747 O O . HIS A 1 96 ? -8.512 0.939 -16.514 1.00 57.16 96 HIS A O 1
ATOM 753 N N . GLY A 1 97 ? -7.211 2.616 -15.781 1.00 57.25 97 GLY A N 1
ATOM 754 C CA . GLY A 1 97 ? -7.629 3.642 -16.750 1.00 57.25 97 GLY A CA 1
ATOM 755 C C . GLY A 1 97 ? -6.771 3.741 -18.022 1.00 57.25 97 GLY A C 1
ATOM 756 O O . GLY A 1 97 ? -6.763 4.779 -18.676 1.00 57.25 97 GLY A O 1
ATOM 757 N N . SER A 1 98 ? -5.985 2.716 -18.364 1.00 64.62 98 SER A N 1
ATOM 758 C CA . SER A 1 98 ? -5.068 2.755 -19.511 1.00 64.62 98 SER A CA 1
ATOM 759 C C . SER A 1 98 ? -5.784 2.968 -20.853 1.00 64.62 98 SER A C 1
ATOM 761 O O . SER A 1 98 ? -6.392 2.045 -21.395 1.00 64.62 98 SER A O 1
ATOM 763 N N . ASN A 1 99 ? -5.607 4.148 -21.457 1.00 63.75 99 ASN A N 1
ATOM 764 C CA . ASN A 1 99 ? -6.078 4.434 -22.821 1.00 63.75 99 ASN A CA 1
ATOM 765 C C . ASN A 1 99 ? -5.470 3.484 -23.866 1.00 63.75 99 ASN A C 1
ATOM 767 O O . ASN A 1 99 ? -6.130 3.132 -24.835 1.00 63.75 99 ASN A O 1
ATOM 771 N N . ILE A 1 100 ? -4.233 3.020 -23.648 1.00 65.25 100 ILE A N 1
ATOM 772 C CA . ILE A 1 100 ? -3.594 2.029 -24.522 1.00 65.25 100 ILE A CA 1
ATOM 773 C C . ILE A 1 100 ? -4.272 0.671 -24.377 1.00 65.25 100 ILE A C 1
ATOM 775 O O . ILE A 1 100 ? -4.666 0.098 -25.383 1.00 65.25 100 ILE A O 1
ATOM 779 N N . ARG A 1 101 ? -4.499 0.176 -23.152 1.00 69.12 101 ARG A N 1
ATOM 780 C CA . ARG A 1 101 ? -5.244 -1.080 -22.971 1.00 69.12 101 ARG A CA 1
ATOM 781 C C . ARG A 1 101 ? -6.614 -0.978 -23.634 1.00 69.12 101 ARG A C 1
ATOM 783 O O . ARG A 1 101 ? -6.980 -1.885 -24.359 1.00 69.12 101 ARG A O 1
ATOM 790 N N . ASN A 1 102 ? -7.332 0.126 -23.433 1.00 66.75 102 ASN A N 1
ATOM 791 C CA . ASN A 1 102 ? -8.637 0.335 -24.064 1.00 66.75 102 ASN A CA 1
ATOM 792 C C . ASN A 1 102 ? -8.548 0.351 -25.599 1.00 66.75 102 ASN A C 1
ATOM 794 O O . ASN A 1 102 ? -9.469 -0.110 -26.258 1.00 66.75 102 ASN A O 1
ATOM 798 N N . SER A 1 103 ? -7.441 0.834 -26.169 1.00 65.69 103 SER A N 1
ATOM 799 C CA . SER A 1 103 ? -7.205 0.807 -27.616 1.00 65.69 103 SER A CA 1
ATOM 800 C C . SER A 1 103 ? -6.898 -0.594 -28.154 1.00 65.69 103 SER A C 1
ATOM 802 O O . SER A 1 103 ? -7.299 -0.904 -29.269 1.00 65.69 103 SER A O 1
ATOM 804 N N . PHE A 1 104 ? -6.171 -1.426 -27.402 1.00 65.69 104 PHE A N 1
ATOM 805 C CA . PHE A 1 104 ? -5.776 -2.775 -27.837 1.00 65.69 104 PHE A CA 1
ATOM 806 C C . PHE A 1 104 ? -6.798 -3.857 -27.461 1.00 65.69 104 PHE A C 1
ATOM 808 O O . PHE A 1 104 ? -6.932 -4.855 -28.160 1.00 65.69 104 PHE A O 1
ATOM 815 N N . LEU A 1 105 ? -7.516 -3.669 -26.355 1.00 73.12 105 LEU A N 1
ATOM 816 C CA . LEU A 1 105 ? -8.442 -4.623 -25.747 1.00 73.12 105 LEU A CA 1
ATOM 817 C C . LEU A 1 105 ? -9.760 -3.914 -25.372 1.00 73.12 105 LEU A C 1
ATOM 819 O O . LEU A 1 105 ? -10.128 -3.881 -24.194 1.00 73.12 105 LEU A O 1
ATOM 823 N N . PRO A 1 106 ? -10.488 -3.335 -26.348 1.00 73.94 106 PRO A N 1
ATOM 824 C CA . PRO A 1 106 ? -11.665 -2.498 -26.084 1.00 73.94 106 PRO A CA 1
ATOM 825 C C . PRO A 1 106 ? -12.827 -3.251 -25.422 1.00 73.94 106 PRO A C 1
ATOM 827 O O . PRO A 1 106 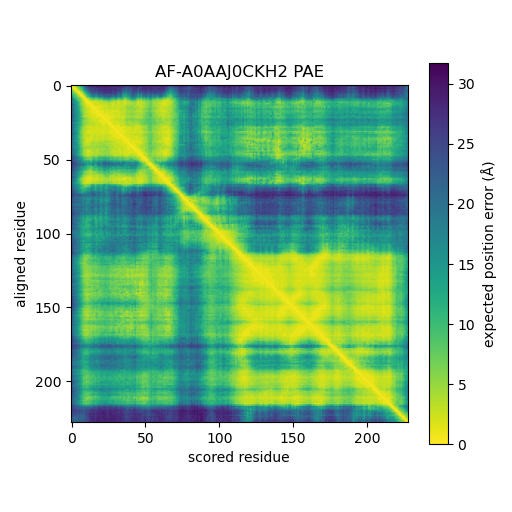? -13.666 -2.639 -24.768 1.00 73.94 106 PRO A O 1
ATOM 830 N N . ASN A 1 107 ? -12.870 -4.577 -25.571 1.00 76.44 107 ASN A N 1
ATOM 831 C CA . ASN A 1 107 ? -13.968 -5.414 -25.085 1.00 76.44 107 ASN A CA 1
ATOM 832 C C . ASN A 1 107 ? -13.704 -6.046 -23.711 1.00 76.44 107 ASN A C 1
ATOM 834 O O . ASN A 1 107 ? -14.592 -6.703 -23.169 1.00 76.44 107 ASN A O 1
ATOM 838 N N . ILE A 1 108 ? -12.508 -5.872 -23.136 1.00 74.94 108 ILE A N 1
ATOM 839 C CA . ILE A 1 108 ? -12.217 -6.395 -21.800 1.00 74.94 108 ILE A CA 1
ATOM 840 C C . ILE A 1 108 ? -12.821 -5.455 -20.763 1.00 74.94 108 ILE A C 1
ATOM 842 O O . ILE A 1 108 ? -12.398 -4.307 -20.615 1.00 74.94 108 ILE A O 1
ATOM 846 N N . ARG A 1 109 ? -13.796 -5.972 -20.015 1.00 66.31 109 ARG A N 1
ATOM 847 C CA . ARG A 1 109 ? -14.317 -5.317 -18.817 1.00 66.31 109 AR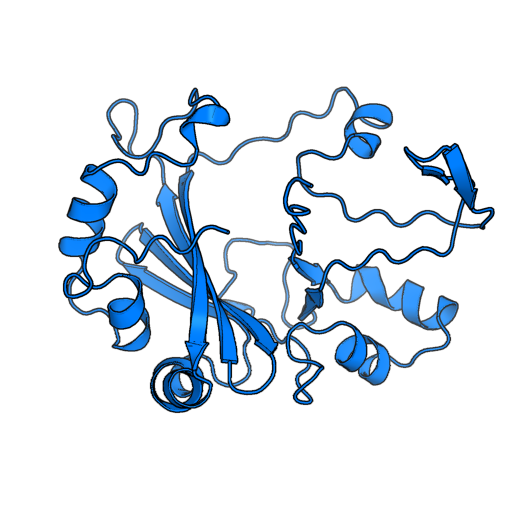G A CA 1
ATOM 848 C C . ARG A 1 109 ? -13.469 -5.733 -17.625 1.00 66.31 109 ARG A C 1
ATOM 850 O O . ARG A 1 109 ? -13.100 -6.894 -17.498 1.00 66.31 109 ARG A O 1
ATOM 857 N N . LEU A 1 110 ? -13.134 -4.763 -16.784 1.00 67.69 110 LEU A N 1
ATOM 858 C CA . LEU A 1 110 ? -12.529 -5.049 -15.494 1.00 67.69 110 LEU A CA 1
ATOM 859 C C . LEU A 1 110 ? -13.643 -5.309 -14.489 1.00 67.69 110 LEU A C 1
ATOM 861 O O . LEU A 1 110 ? -14.511 -4.453 -14.313 1.00 67.69 110 LEU A 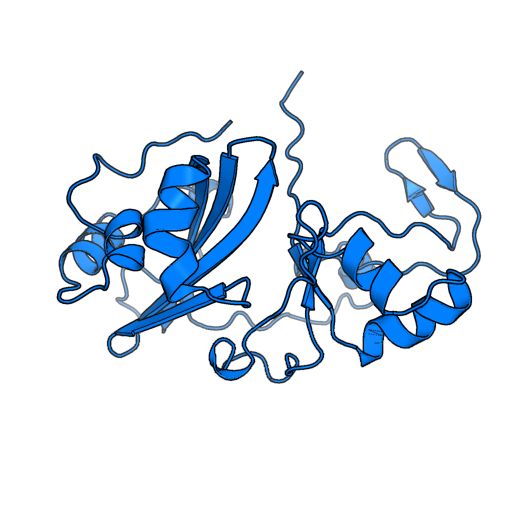O 1
ATOM 865 N N . ASP A 1 111 ? -13.576 -6.450 -13.817 1.00 62.62 111 ASP A N 1
ATOM 866 C CA . ASP A 1 111 ? -14.461 -6.740 -12.700 1.00 62.62 111 ASP A CA 1
ATOM 867 C C . ASP A 1 111 ? -14.006 -5.923 -11.490 1.00 62.62 111 ASP A C 1
ATOM 869 O O . ASP A 1 111 ? -12.906 -6.102 -10.956 1.00 62.62 111 ASP A O 1
ATOM 873 N N . ALA A 1 112 ? -14.844 -4.973 -11.081 1.00 66.00 112 ALA A N 1
ATOM 874 C CA . ALA A 1 112 ? -14.648 -4.261 -9.833 1.00 66.00 112 ALA A CA 1
ATOM 875 C C . ALA A 1 112 ? -15.047 -5.194 -8.690 1.00 66.00 112 ALA A C 1
ATOM 877 O O . ALA A 1 112 ? -16.187 -5.649 -8.614 1.00 66.00 112 ALA A O 1
ATOM 878 N N . TRP A 1 113 ? -14.098 -5.482 -7.804 1.00 67.94 113 TRP A N 1
ATOM 879 C CA . TRP A 1 113 ? -14.383 -6.271 -6.616 1.00 67.94 113 TRP A CA 1
ATOM 880 C C . TRP A 1 113 ? -15.310 -5.469 -5.688 1.00 67.94 113 TRP A C 1
ATOM 882 O O . TRP A 1 113 ? -15.134 -4.252 -5.565 1.00 67.94 113 TRP A O 1
ATOM 892 N N . PRO A 1 114 ? -16.293 -6.115 -5.037 1.00 79.56 114 PRO A N 1
ATOM 893 C CA . PRO A 1 114 ? -17.294 -5.435 -4.225 1.00 79.56 114 PRO A CA 1
ATOM 894 C C . PRO A 1 114 ? -16.708 -5.070 -2.856 1.00 79.56 114 PRO A C 1
ATOM 896 O O . PRO A 1 114 ? -16.981 -5.716 -1.852 1.00 79.56 114 PRO A O 1
ATOM 899 N N . PHE A 1 115 ? -15.824 -4.075 -2.834 1.00 80.31 115 PHE A N 1
ATOM 900 C CA . PHE A 1 115 ? -15.194 -3.558 -1.623 1.00 80.31 115 PHE A CA 1
ATOM 901 C C . PHE A 1 115 ? -15.339 -2.043 -1.581 1.00 80.31 115 PHE A C 1
ATOM 903 O O . PHE A 1 115 ? -15.107 -1.361 -2.585 1.00 80.31 115 PHE A O 1
ATOM 910 N N . ALA A 1 116 ? -15.667 -1.503 -0.410 1.00 84.44 116 ALA A N 1
ATOM 911 C CA . ALA A 1 116 ? -15.450 -0.092 -0.151 1.00 84.44 116 ALA A CA 1
ATOM 912 C C . ALA A 1 116 ? -13.966 0.119 0.165 1.00 84.44 116 ALA A C 1
ATOM 914 O O . ALA A 1 116 ? -13.332 -0.669 0.872 1.00 84.44 116 ALA A O 1
ATOM 915 N N . THR A 1 117 ? -13.380 1.163 -0.415 1.00 83.69 117 THR A N 1
ATOM 916 C CA . THR A 1 117 ? -11.966 1.488 -0.226 1.00 83.69 117 THR A CA 1
ATOM 917 C C . THR A 1 117 ? -11.813 2.970 0.061 1.00 83.69 117 THR A C 1
ATOM 919 O O . THR A 1 117 ? -12.181 3.802 -0.767 1.00 83.69 117 THR A O 1
ATOM 922 N N . PHE A 1 118 ? -11.210 3.296 1.201 1.00 84.50 118 PHE A N 1
ATOM 923 C CA . PHE A 1 118 ? -10.818 4.663 1.548 1.00 84.50 118 PHE A CA 1
ATOM 924 C C . PHE A 1 118 ? -9.307 4.726 1.641 1.00 84.50 118 PHE A C 1
ATOM 926 O O . PHE A 1 118 ? -8.678 3.811 2.163 1.00 84.50 118 PHE A O 1
ATOM 933 N N . ASN A 1 119 ? -8.708 5.774 1.091 1.00 85.25 119 ASN A N 1
ATOM 934 C CA . ASN A 1 119 ? -7.264 5.930 1.102 1.00 85.25 119 ASN A CA 1
ATOM 935 C C . ASN A 1 119 ? -6.878 7.397 1.184 1.00 85.25 119 ASN A C 1
ATOM 937 O O . ASN A 1 119 ? -7.601 8.270 0.705 1.00 85.25 119 ASN A O 1
ATOM 941 N N . GLU A 1 120 ? -5.701 7.640 1.739 1.00 82.56 120 GLU A N 1
ATOM 942 C CA . GLU A 1 120 ? -5.098 8.963 1.785 1.00 82.56 120 GLU A CA 1
ATOM 943 C C . GLU A 1 120 ? -3.574 8.834 1.809 1.00 82.56 120 GLU A C 1
ATOM 945 O O . GLU A 1 120 ? -2.992 7.752 1.975 1.00 82.56 120 GLU A O 1
ATOM 950 N N . ARG A 1 121 ? -2.914 9.972 1.626 1.00 84.12 121 ARG A N 1
ATOM 951 C CA . ARG A 1 121 ? -1.471 10.135 1.739 1.00 84.12 121 ARG A CA 1
ATOM 952 C C . ARG A 1 121 ? -1.191 11.187 2.792 1.00 84.12 121 ARG A C 1
ATOM 954 O O . ARG A 1 121 ? -1.865 12.207 2.839 1.00 84.12 121 ARG A O 1
ATOM 961 N N . ARG A 1 122 ? -0.147 10.965 3.579 1.00 85.69 122 ARG A N 1
ATOM 962 C CA . ARG A 1 122 ? 0.366 11.968 4.511 1.00 85.69 122 ARG A CA 1
ATOM 963 C C . ARG A 1 122 ? 1.879 11.945 4.525 1.00 85.69 122 ARG A C 1
ATOM 965 O O . ARG A 1 122 ? 2.501 10.906 4.298 1.00 85.69 122 ARG A O 1
ATOM 972 N N . GLN A 1 123 ? 2.452 13.098 4.820 1.00 88.38 123 GLN A N 1
ATOM 973 C CA . GLN A 1 123 ? 3.869 13.233 5.095 1.00 88.38 123 GLN A CA 1
ATOM 974 C C . GLN A 1 123 ? 4.074 13.266 6.608 1.00 88.38 123 GLN A C 1
ATOM 976 O O . GLN A 1 123 ? 3.330 13.929 7.327 1.00 88.38 123 GLN A O 1
ATOM 981 N N . ILE A 1 124 ? 5.062 12.526 7.098 1.00 90.06 124 ILE A N 1
ATOM 982 C CA . ILE A 1 124 ? 5.430 12.481 8.515 1.00 90.06 124 ILE A CA 1
ATOM 983 C C . ILE A 1 124 ? 6.923 12.724 8.670 1.00 90.06 124 ILE A C 1
ATOM 985 O O . ILE A 1 124 ? 7.692 12.479 7.741 1.00 90.06 124 ILE A O 1
ATOM 989 N N . LYS A 1 125 ? 7.350 13.192 9.842 1.00 93.12 125 LYS A N 1
ATOM 990 C CA . LYS A 1 125 ? 8.778 13.347 10.125 1.00 93.12 125 LYS A CA 1
ATOM 991 C C . LYS A 1 125 ? 9.446 11.979 10.197 1.00 93.12 125 LYS A C 1
ATOM 993 O O . LYS A 1 125 ? 8.846 11.001 10.643 1.00 93.12 125 LYS A O 1
ATOM 998 N N . ARG A 1 126 ? 10.718 11.927 9.805 1.00 92.81 126 ARG A N 1
ATOM 999 C CA . ARG A 1 126 ? 11.544 10.718 9.864 1.00 92.81 126 ARG A CA 1
ATOM 1000 C C . ARG A 1 126 ? 11.626 10.154 11.282 1.00 92.81 126 ARG A C 1
ATOM 1002 O O . ARG A 1 126 ? 11.474 8.954 11.450 1.00 92.81 126 ARG A O 1
ATOM 1009 N N . THR A 1 127 ? 11.743 11.017 12.287 1.00 94.25 127 THR A N 1
ATOM 1010 C CA . THR A 1 127 ? 11.756 10.617 13.702 1.00 94.25 127 THR A CA 1
ATOM 1011 C C . THR A 1 127 ? 10.454 9.933 14.125 1.00 94.25 127 THR A C 1
ATOM 1013 O O . THR A 1 127 ? 10.492 8.852 14.701 1.00 94.25 127 THR A O 1
ATOM 1016 N N . ASP A 1 128 ? 9.296 10.498 13.761 1.00 91.56 128 ASP A N 1
ATOM 1017 C CA . ASP A 1 128 ? 7.990 9.897 14.070 1.00 91.56 128 ASP A CA 1
ATOM 1018 C C . ASP A 1 128 ? 7.805 8.550 13.353 1.00 91.56 128 ASP A C 1
ATOM 1020 O O . ASP A 1 128 ? 7.210 7.619 13.903 1.00 91.56 128 ASP A O 1
ATOM 1024 N N . PHE A 1 129 ? 8.315 8.437 12.121 1.00 92.88 129 PHE A N 1
ATOM 1025 C CA . PHE A 1 129 ? 8.336 7.176 11.387 1.00 92.88 129 PHE A CA 1
ATOM 1026 C C . PHE A 1 129 ? 9.183 6.122 12.105 1.00 92.88 129 PHE A C 1
ATOM 1028 O O . PHE A 1 129 ? 8.697 5.017 12.354 1.00 92.88 129 PHE A O 1
ATOM 1035 N N . ASP A 1 130 ? 10.423 6.466 12.454 1.00 93.50 130 ASP A N 1
ATOM 1036 C CA . ASP A 1 130 ? 11.376 5.543 13.070 1.00 93.50 130 ASP A CA 1
ATOM 1037 C C . ASP A 1 130 ? 10.894 5.054 14.448 1.00 93.50 130 ASP A C 1
ATOM 1039 O O . ASP A 1 130 ? 11.097 3.890 14.788 1.00 93.50 130 ASP A O 1
ATOM 1043 N N . GLU A 1 131 ? 10.186 5.894 15.208 1.00 92.06 131 GLU A N 1
ATOM 1044 C CA . GLU A 1 131 ? 9.632 5.531 16.517 1.00 92.06 131 GLU A CA 1
ATOM 1045 C C . GLU A 1 131 ? 8.333 4.712 16.429 1.00 92.06 131 GLU A C 1
ATOM 1047 O O . GLU A 1 131 ? 8.165 3.737 17.162 1.00 92.06 131 GLU A O 1
ATOM 1052 N N . ARG A 1 132 ? 7.385 5.098 15.559 1.00 90.50 132 ARG A N 1
ATOM 1053 C CA . ARG A 1 132 ? 6.004 4.560 15.598 1.00 90.50 132 ARG A CA 1
ATOM 1054 C C . ARG A 1 132 ? 5.697 3.528 14.522 1.00 90.50 132 ARG A C 1
ATOM 1056 O O . ARG A 1 132 ? 4.814 2.691 14.717 1.00 90.50 132 ARG A O 1
ATOM 1063 N N . TYR A 1 133 ? 6.369 3.607 13.377 1.00 91.94 133 TYR A N 1
ATOM 1064 C CA . TYR A 1 133 ? 6.045 2.819 12.186 1.00 91.94 133 TYR A CA 1
ATOM 1065 C C . TYR A 1 133 ? 7.111 1.772 11.893 1.00 91.94 133 TYR A C 1
ATOM 1067 O O . TYR A 1 133 ? 6.782 0.602 11.694 1.00 91.94 133 TYR A O 1
ATOM 1075 N N . ASN A 1 134 ? 8.382 2.170 11.927 1.00 91.81 134 ASN A N 1
ATOM 1076 C CA . ASN A 1 134 ? 9.510 1.304 11.605 1.00 91.81 134 ASN A CA 1
ATOM 1077 C C . ASN A 1 134 ? 9.552 0.001 12.436 1.00 91.81 134 ASN A C 1
ATOM 1079 O O . ASN A 1 134 ? 9.768 -1.051 11.836 1.00 91.81 134 ASN A O 1
ATOM 1083 N N . PRO A 1 135 ? 9.243 -0.015 13.753 1.00 92.38 135 PRO A N 1
ATOM 1084 C CA . PRO A 1 135 ? 9.247 -1.260 14.528 1.00 92.38 135 PRO A CA 1
ATOM 1085 C C . PRO A 1 135 ? 8.187 -2.275 14.078 1.00 92.38 135 PRO A C 1
ATOM 1087 O O . PRO A 1 135 ? 8.375 -3.476 14.243 1.00 92.38 135 PRO A O 1
ATOM 1090 N N . ALA A 1 136 ? 7.065 -1.801 13.526 1.00 89.56 136 ALA A N 1
ATOM 1091 C CA . ALA A 1 136 ? 6.000 -2.660 13.013 1.00 89.56 136 ALA A CA 1
ATOM 1092 C C . ALA A 1 136 ? 6.239 -3.074 11.553 1.00 89.56 136 ALA A C 1
ATOM 1094 O O . ALA A 1 136 ? 5.827 -4.162 11.160 1.00 89.56 136 ALA A O 1
ATOM 1095 N N . ILE A 1 137 ? 6.871 -2.202 10.762 1.00 89.38 137 ILE A N 1
ATOM 1096 C CA . ILE A 1 137 ? 7.168 -2.412 9.339 1.00 89.38 137 ILE A CA 1
ATOM 1097 C C . ILE A 1 137 ? 8.373 -3.336 9.137 1.00 89.38 137 ILE A C 1
ATOM 1099 O O . ILE A 1 137 ? 8.360 -4.173 8.232 1.00 89.38 137 ILE A O 1
ATOM 1103 N N . GLY A 1 138 ? 9.397 -3.215 9.982 1.00 87.94 138 GLY A N 1
ATOM 1104 C CA . GLY A 1 138 ? 10.632 -3.980 9.856 1.00 87.94 138 GLY A CA 1
ATOM 1105 C C . GLY A 1 138 ? 11.301 -3.742 8.503 1.00 87.94 138 GLY A C 1
ATOM 1106 O O . GLY A 1 138 ? 11.517 -2.605 8.096 1.00 87.94 138 GLY A O 1
ATOM 1107 N N . GLU A 1 139 ? 11.614 -4.825 7.795 1.00 84.50 139 GLU A N 1
ATOM 1108 C CA . GLU A 1 139 ? 12.216 -4.751 6.459 1.00 84.50 139 GLU A CA 1
ATOM 1109 C C . GLU A 1 139 ? 11.194 -4.588 5.326 1.00 84.50 139 GLU A C 1
ATOM 1111 O O . GLU A 1 139 ? 11.591 -4.474 4.169 1.00 84.50 139 GLU A O 1
ATOM 1116 N N . SER A 1 140 ? 9.893 -4.638 5.623 1.00 86.69 140 SER A N 1
ATOM 1117 C CA . SER A 1 140 ? 8.839 -4.469 4.623 1.00 86.69 140 SER A CA 1
ATOM 1118 C C . SER A 1 140 ? 8.688 -2.994 4.242 1.00 86.69 140 SER A C 1
ATOM 1120 O O . SER A 1 140 ? 9.242 -2.086 4.851 1.00 86.69 140 SER A O 1
ATOM 1122 N N . SER A 1 141 ? 7.871 -2.733 3.234 1.00 85.69 141 SER A N 1
ATOM 1123 C CA . SER A 1 141 ? 7.357 -1.397 2.929 1.00 85.69 141 SER A CA 1
ATOM 1124 C C . SER A 1 141 ? 5.872 -1.247 3.249 1.00 85.69 141 SER A C 1
ATOM 1126 O O . SER A 1 141 ? 5.273 -0.203 2.977 1.00 85.69 141 SER A O 1
ATOM 1128 N N . ILE A 1 142 ? 5.266 -2.301 3.791 1.00 87.81 142 ILE A N 1
ATOM 1129 C CA . ILE A 1 142 ? 3.838 -2.430 4.049 1.00 87.81 142 ILE A CA 1
ATOM 1130 C C . ILE A 1 142 ? 3.631 -3.090 5.411 1.00 87.81 142 ILE A C 1
ATOM 1132 O O . ILE A 1 142 ? 4.298 -4.074 5.734 1.00 87.81 142 ILE A O 1
ATOM 1136 N N . ILE A 1 143 ? 2.634 -2.600 6.144 1.00 90.12 143 ILE A N 1
ATOM 1137 C CA . ILE A 1 143 ? 2.009 -3.303 7.266 1.00 90.12 143 ILE A CA 1
ATOM 1138 C C . ILE A 1 143 ? 0.504 -3.382 7.064 1.00 90.12 143 ILE A C 1
ATOM 1140 O O . ILE A 1 143 ? -0.119 -2.468 6.522 1.00 90.12 143 ILE A O 1
ATOM 1144 N N . GLN A 1 144 ? -0.084 -4.465 7.559 1.00 89.81 144 GLN A N 1
ATOM 1145 C CA . GLN A 1 144 ? -1.520 -4.694 7.527 1.00 89.81 144 GLN A CA 1
ATOM 1146 C C . GLN A 1 144 ? -2.013 -5.105 8.911 1.00 89.81 144 GLN A C 1
ATOM 1148 O O . GLN A 1 144 ? -1.315 -5.786 9.664 1.00 89.81 144 GLN A O 1
ATOM 1153 N N . ALA A 1 145 ? -3.238 -4.712 9.225 1.00 88.88 145 ALA A N 1
ATOM 1154 C CA . ALA A 1 145 ? -4.012 -5.265 10.319 1.00 88.88 145 ALA A CA 1
ATOM 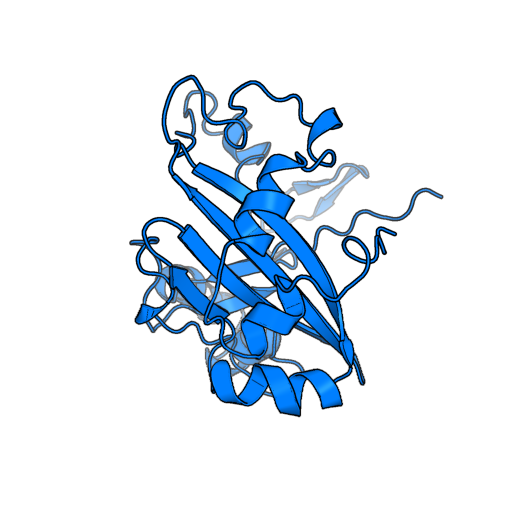1155 C C . ALA A 1 145 ? -5.370 -5.715 9.783 1.00 88.88 145 ALA A C 1
ATOM 1157 O O . ALA A 1 145 ? -5.945 -5.072 8.903 1.00 88.88 145 ALA A O 1
ATOM 1158 N N . ARG A 1 146 ? -5.883 -6.818 10.325 1.00 88.62 146 ARG A N 1
ATOM 1159 C CA . ARG A 1 146 ? -7.227 -7.307 10.032 1.00 88.62 146 ARG A CA 1
ATOM 1160 C C . ARG A 1 146 ? -8.056 -7.281 11.307 1.00 88.62 146 ARG A C 1
ATOM 1162 O O . ARG A 1 146 ? -7.654 -7.884 12.300 1.00 88.62 146 ARG A O 1
ATOM 1169 N N . ILE A 1 147 ? -9.194 -6.595 11.268 1.00 88.12 147 ILE A N 1
ATOM 1170 C CA . ILE A 1 147 ? -10.175 -6.558 12.357 1.00 88.12 147 ILE A CA 1
ATOM 1171 C C . ILE A 1 147 ? -11.493 -7.090 11.796 1.00 88.12 147 ILE A C 1
ATOM 1173 O O . ILE A 1 147 ? -12.211 -6.385 11.099 1.00 88.12 147 ILE A O 1
ATOM 1177 N N . GLY A 1 148 ? -11.786 -8.368 12.044 1.00 86.62 148 GLY A N 1
ATOM 1178 C CA . GLY A 1 148 ? -12.929 -9.033 11.415 1.00 86.62 148 GLY A CA 1
ATOM 1179 C C . GLY A 1 148 ? -12.791 -9.104 9.886 1.00 86.62 148 GLY A C 1
ATOM 1180 O O . GLY A 1 148 ? -11.857 -9.723 9.359 1.00 86.62 148 GLY A O 1
ATOM 1181 N N . ASP A 1 149 ? -13.736 -8.492 9.173 1.00 86.31 149 ASP A N 1
ATOM 1182 C CA . ASP A 1 149 ? -13.759 -8.362 7.710 1.00 86.31 149 ASP A CA 1
ATOM 1183 C C . ASP A 1 149 ? -13.025 -7.112 7.194 1.00 86.31 149 ASP A C 1
ATOM 1185 O O . ASP A 1 149 ? -12.761 -7.005 5.996 1.00 86.31 149 ASP A O 1
ATOM 1189 N N . ILE A 1 150 ? -12.639 -6.211 8.098 1.00 88.38 150 ILE A N 1
ATOM 1190 C CA . ILE A 1 150 ? -11.929 -4.974 7.794 1.00 88.38 150 ILE A CA 1
ATOM 1191 C C . ILE A 1 150 ? -10.439 -5.250 7.638 1.00 88.38 150 ILE A C 1
ATOM 1193 O O . ILE A 1 150 ? -9.812 -5.919 8.467 1.00 88.38 150 ILE A O 1
ATOM 1197 N N . VAL A 1 151 ? -9.849 -4.657 6.607 1.00 89.19 151 VAL A N 1
ATOM 1198 C CA . VAL A 1 151 ? -8.408 -4.633 6.383 1.00 89.19 151 VAL A CA 1
ATOM 1199 C C . VAL A 1 151 ? -7.906 -3.193 6.425 1.00 89.19 151 VAL A C 1
ATOM 1201 O O . VAL A 1 151 ? -8.314 -2.349 5.631 1.00 89.19 151 VAL A O 1
ATOM 1204 N N . LEU A 1 152 ? -6.959 -2.938 7.322 1.00 90.00 152 LEU A N 1
ATOM 1205 C CA . LEU A 1 152 ? -6.194 -1.699 7.392 1.00 90.00 152 LEU A CA 1
ATOM 1206 C C . LEU A 1 152 ? -4.807 -1.950 6.823 1.00 90.00 152 LEU A C 1
ATOM 1208 O O . LEU A 1 152 ? -4.149 -2.921 7.188 1.00 90.00 152 LEU A O 1
ATOM 1212 N N . HIS A 1 153 ? -4.345 -1.064 5.961 1.00 89.88 153 HIS A N 1
ATOM 1213 C CA . HIS A 1 153 ? -3.067 -1.187 5.281 1.00 89.88 153 HIS A CA 1
ATOM 1214 C C . HIS A 1 153 ? -2.338 0.150 5.345 1.00 89.88 153 HIS A C 1
ATOM 1216 O O . HIS A 1 153 ? -2.907 1.175 4.988 1.00 89.88 153 HIS A O 1
ATOM 1222 N N . ILE A 1 154 ? -1.080 0.156 5.776 1.00 90.31 154 ILE A N 1
ATOM 1223 C CA . ILE A 1 154 ? -0.208 1.336 5.743 1.00 90.31 154 ILE A CA 1
ATOM 1224 C C . ILE A 1 154 ? 1.012 0.968 4.913 1.00 90.31 154 ILE A C 1
ATOM 1226 O O . ILE A 1 154 ? 1.592 -0.100 5.093 1.00 90.31 154 ILE A O 1
ATOM 1230 N N . SER A 1 155 ? 1.409 1.854 4.005 1.00 90.38 155 SER A N 1
ATOM 1231 C CA . SER A 1 155 ? 2.586 1.647 3.175 1.00 90.38 155 SER A CA 1
ATOM 1232 C C . SER A 1 155 ? 3.511 2.852 3.169 1.00 90.38 155 SER A C 1
ATOM 1234 O O . SER A 1 155 ? 3.067 3.999 3.070 1.00 90.38 155 SER A O 1
ATOM 1236 N N . VAL A 1 156 ? 4.810 2.570 3.241 1.00 91.00 156 VAL A N 1
ATOM 1237 C CA . VAL A 1 156 ? 5.867 3.555 3.027 1.00 91.00 156 VAL A CA 1
ATOM 1238 C C . VAL A 1 156 ? 5.862 3.924 1.570 1.00 91.00 156 VAL A C 1
ATOM 1240 O O . VAL A 1 156 ? 5.871 3.062 0.691 1.00 91.00 156 VAL A O 1
ATOM 1243 N N . ASN A 1 157 ? 5.822 5.220 1.323 1.00 86.50 157 ASN A N 1
ATOM 1244 C CA . ASN A 1 157 ? 5.746 5.725 -0.014 1.00 86.50 157 ASN A CA 1
ATOM 1245 C C . ASN A 1 157 ? 7.127 6.115 -0.560 1.00 86.50 157 ASN A C 1
ATOM 1247 O O . ASN A 1 157 ? 7.482 5.711 -1.667 1.00 86.50 157 ASN A O 1
ATOM 1251 N N . ASP A 1 158 ? 7.873 6.906 0.188 1.00 87.44 158 ASP A N 1
ATOM 1252 C CA . ASP A 1 158 ? 9.206 7.374 -0.168 1.00 87.44 158 ASP A CA 1
ATOM 1253 C C . ASP A 1 158 ? 9.795 8.139 1.007 1.00 87.44 158 ASP A C 1
ATOM 1255 O O . ASP A 1 158 ? 9.083 8.606 1.901 1.00 87.44 158 ASP A O 1
ATOM 1259 N N . PHE A 1 159 ? 11.114 8.271 0.971 1.00 88.94 159 PHE A N 1
ATOM 1260 C CA . PHE A 1 159 ? 11.885 9.055 1.918 1.00 88.94 159 PHE A CA 1
ATOM 1261 C C . PHE A 1 159 ? 12.383 10.322 1.230 1.00 88.94 159 PHE A C 1
ATOM 1263 O O . PHE A 1 159 ? 13.112 10.252 0.237 1.00 88.94 159 PHE A O 1
ATOM 1270 N N . VAL A 1 160 ? 11.992 11.478 1.769 1.00 87.25 160 VAL A N 1
ATOM 1271 C CA . VAL A 1 160 ? 12.318 12.804 1.234 1.00 87.25 160 VAL A CA 1
ATOM 1272 C C . VAL A 1 160 ? 12.957 13.639 2.337 1.00 87.25 160 VAL A C 1
ATOM 1274 O O . VAL A 1 160 ? 12.276 14.254 3.158 1.00 87.25 160 VAL A O 1
ATOM 1277 N N . GLY A 1 161 ? 14.290 13.667 2.366 1.00 89.00 161 GLY A N 1
ATOM 1278 C CA . GLY A 1 161 ? 15.043 14.380 3.398 1.00 89.00 161 GLY A CA 1
ATOM 1279 C C . GLY A 1 161 ? 14.696 13.875 4.802 1.00 89.00 161 GLY A C 1
ATOM 1280 O O . GLY A 1 161 ? 14.867 12.697 5.097 1.00 89.00 161 GLY A O 1
ATOM 1281 N N . GLN A 1 162 ? 14.194 14.769 5.657 1.00 92.25 162 GLN A N 1
ATOM 1282 C CA . GLN A 1 162 ? 13.769 14.457 7.031 1.00 92.25 162 GLN A CA 1
ATOM 1283 C C . GLN A 1 162 ? 12.299 14.033 7.135 1.00 92.25 162 GLN A C 1
ATOM 1285 O O . GLN A 1 162 ? 11.748 13.979 8.233 1.00 92.25 162 GLN A O 1
ATOM 1290 N N . ASN A 1 163 ? 11.663 13.730 6.004 1.00 90.38 163 ASN A N 1
ATOM 1291 C CA . ASN A 1 163 ? 10.271 13.326 5.938 1.00 90.38 163 ASN A CA 1
ATOM 1292 C C . ASN A 1 163 ? 10.116 11.958 5.271 1.00 90.38 163 ASN A C 1
ATOM 1294 O O . ASN A 1 163 ? 10.900 11.553 4.410 1.00 90.38 163 ASN A O 1
ATOM 1298 N N . VAL A 1 164 ? 9.053 11.266 5.655 1.00 91.06 164 VAL A N 1
ATOM 1299 C CA . VAL A 1 164 ? 8.591 10.018 5.059 1.00 91.06 164 VAL A CA 1
ATOM 1300 C C . VAL A 1 164 ? 7.184 10.260 4.565 1.00 91.06 164 VAL A C 1
ATOM 1302 O O . VAL A 1 164 ? 6.307 10.666 5.328 1.00 91.06 164 VAL A O 1
ATOM 1305 N N . ASN A 1 165 ? 6.951 10.017 3.288 1.00 89.44 165 ASN A N 1
ATOM 1306 C CA . ASN A 1 165 ? 5.593 9.948 2.793 1.00 89.44 165 ASN A CA 1
ATOM 1307 C C . ASN A 1 165 ? 5.073 8.550 3.120 1.00 89.44 165 ASN A C 1
ATOM 1309 O O . ASN A 1 165 ? 5.770 7.551 2.920 1.00 89.44 165 ASN A O 1
ATOM 1313 N N . ILE A 1 166 ? 3.832 8.466 3.576 1.00 90.00 166 ILE A N 1
ATOM 1314 C CA . ILE A 1 166 ? 3.117 7.206 3.757 1.00 90.00 166 ILE A CA 1
ATOM 1315 C C . ILE A 1 166 ? 1.742 7.311 3.103 1.00 90.00 166 ILE A C 1
ATOM 1317 O O . ILE A 1 166 ? 1.206 8.402 2.892 1.00 90.00 166 ILE A O 1
ATOM 1321 N N . SER A 1 167 ? 1.174 6.169 2.747 1.00 88.81 167 SER A N 1
ATOM 1322 C CA . SER A 1 167 ? -0.238 6.058 2.395 1.00 88.81 167 SER A CA 1
ATOM 1323 C C . SER A 1 167 ? -0.899 5.037 3.286 1.00 88.81 167 SER A C 1
ATOM 1325 O O . SER A 1 167 ? -0.252 4.098 3.749 1.00 88.81 167 SER A O 1
ATOM 1327 N N . TRP A 1 168 ? -2.191 5.210 3.494 1.00 89.25 168 TRP A N 1
ATOM 1328 C CA . TRP A 1 168 ? -2.999 4.218 4.167 1.00 89.25 168 TRP A CA 1
ATOM 1329 C C . TRP A 1 168 ? -4.215 3.884 3.325 1.00 89.25 168 TRP A C 1
ATOM 1331 O O . TRP A 1 168 ? -4.664 4.688 2.507 1.00 89.25 168 TRP A O 1
ATOM 1341 N N . ILE A 1 169 ? -4.698 2.660 3.492 1.00 87.75 169 ILE A N 1
ATOM 1342 C CA . ILE A 1 169 ? -5.892 2.161 2.839 1.00 87.75 169 ILE A CA 1
ATOM 1343 C C . ILE A 1 169 ? -6.720 1.406 3.868 1.00 87.75 169 ILE A C 1
ATOM 1345 O O . ILE A 1 169 ? -6.209 0.576 4.618 1.00 87.75 169 ILE A O 1
ATOM 1349 N N . TYR A 1 170 ? -8.001 1.715 3.877 1.00 88.56 170 TYR A N 1
ATOM 1350 C CA . TYR A 1 170 ? -9.049 0.962 4.524 1.00 88.56 170 TYR A CA 1
ATOM 1351 C C . TYR A 1 170 ? -9.788 0.157 3.459 1.00 88.56 170 TYR A C 1
ATOM 1353 O O . TYR A 1 170 ? -10.186 0.724 2.439 1.00 88.56 170 TYR A O 1
ATOM 1361 N N . PHE A 1 171 ? -10.002 -1.130 3.708 1.00 87.06 171 PHE A N 1
ATOM 1362 C CA . PHE A 1 171 ? -10.842 -1.995 2.891 1.00 87.06 171 PHE A CA 1
ATOM 1363 C C . PHE A 1 171 ? -11.895 -2.674 3.763 1.00 87.06 171 PHE A C 1
ATOM 1365 O O . PHE A 1 171 ? -11.555 -3.267 4.788 1.00 87.06 171 PHE A O 1
ATOM 1372 N N . CYS A 1 172 ? -13.142 -2.677 3.304 1.00 86.44 172 CYS A N 1
ATOM 1373 C CA . CYS A 1 172 ? -14.176 -3.578 3.805 1.00 86.44 172 CYS A CA 1
ATOM 1374 C C . CYS A 1 172 ? -14.968 -4.167 2.627 1.00 86.44 172 CYS A C 1
ATOM 1376 O O . CYS A 1 172 ? -15.102 -3.506 1.589 1.00 86.44 172 CYS A O 1
ATOM 1378 N N . PRO A 1 173 ? -15.426 -5.426 2.728 1.00 85.00 173 PRO A N 1
ATOM 1379 C CA . PRO A 1 173 ? -16.305 -6.003 1.721 1.00 85.00 173 PRO A CA 1
ATOM 1380 C C . PRO A 1 173 ? -17.659 -5.291 1.726 1.00 85.00 173 PRO A C 1
ATOM 1382 O O . PRO A 1 173 ? -18.100 -4.807 2.763 1.00 85.00 173 PRO A O 1
ATOM 1385 N N . ASP A 1 174 ? -18.322 -5.282 0.574 1.00 82.88 174 ASP A N 1
ATOM 1386 C CA . ASP A 1 174 ? -19.729 -4.908 0.455 1.00 82.88 174 ASP A CA 1
ATOM 1387 C C . ASP A 1 174 ? -20.576 -5.761 1.407 1.00 82.88 174 ASP A C 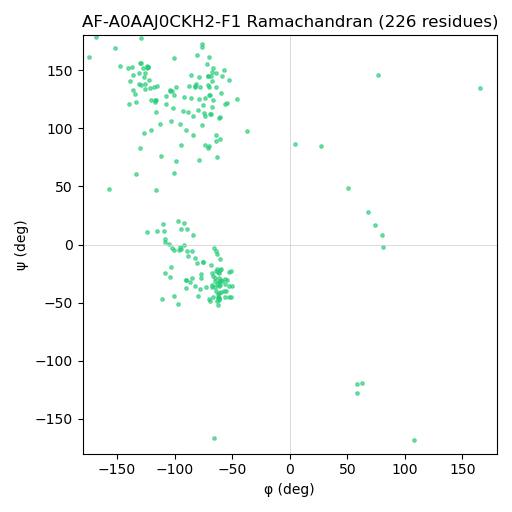1
ATOM 1389 O O . ASP A 1 174 ? -20.577 -6.997 1.333 1.00 82.88 174 ASP A O 1
ATOM 1393 N N . ARG A 1 175 ? -21.299 -5.094 2.309 1.00 84.25 175 ARG A N 1
ATOM 1394 C CA . ARG A 1 175 ? -22.225 -5.735 3.251 1.00 84.25 175 ARG A CA 1
ATOM 1395 C C . ARG A 1 175 ? -23.672 -5.768 2.742 1.00 84.25 175 ARG A C 1
ATOM 1397 O O . ARG A 1 175 ? -24.589 -6.087 3.499 1.00 84.25 175 ARG A O 1
ATOM 1404 N N . GLY A 1 176 ? -23.881 -5.492 1.456 1.00 79.44 176 GLY A N 1
ATOM 1405 C CA . GLY A 1 176 ? -25.144 -5.604 0.737 1.00 79.44 176 GLY A CA 1
ATOM 1406 C C . GLY A 1 176 ? -25.779 -4.253 0.401 1.00 79.44 176 GLY A C 1
ATOM 1407 O O . GLY A 1 176 ? -25.202 -3.183 0.560 1.00 79.44 176 GLY A O 1
ATOM 1408 N N . THR A 1 177 ? -27.039 -4.292 -0.039 1.00 68.81 177 THR A N 1
ATOM 1409 C CA . THR A 1 177 ? -27.757 -3.146 -0.638 1.00 68.81 177 THR A CA 1
ATOM 1410 C C . THR A 1 177 ? -27.925 -1.914 0.255 1.00 68.81 177 THR A C 1
ATOM 1412 O O . THR A 1 177 ? -28.329 -0.865 -0.241 1.00 68.81 177 THR A O 1
ATOM 1415 N N . SER A 1 178 ? -27.651 -2.039 1.551 1.00 75.75 178 SER A N 1
ATOM 1416 C CA . SER A 1 178 ? -27.776 -0.961 2.536 1.00 75.75 178 SER A CA 1
ATOM 1417 C C . SER A 1 178 ? -26.434 -0.560 3.148 1.00 75.75 178 SER A C 1
ATOM 1419 O O . SER A 1 178 ? -26.432 0.144 4.153 1.00 75.75 178 SER A O 1
ATOM 1421 N N . ASP A 1 179 ? -25.311 -1.015 2.586 1.00 82.44 179 ASP A N 1
ATOM 1422 C CA . ASP A 1 179 ? -23.987 -0.622 3.054 1.00 82.44 179 ASP A CA 1
ATOM 1423 C C . ASP A 1 179 ? -23.744 0.874 2.748 1.00 82.44 179 ASP A C 1
ATOM 1425 O O . ASP A 1 179 ? -23.649 1.264 1.577 1.00 82.44 179 ASP A O 1
ATOM 1429 N N . PRO A 1 180 ? -23.649 1.746 3.773 1.00 81.88 180 PRO A N 1
ATOM 1430 C CA . PRO A 1 180 ? -23.469 3.180 3.560 1.00 81.88 180 PRO A CA 1
ATOM 1431 C C . PRO A 1 180 ? -22.089 3.531 2.979 1.00 81.88 180 PRO A C 1
ATOM 1433 O O . PRO A 1 180 ? -21.911 4.627 2.428 1.00 81.88 180 PRO A O 1
ATOM 1436 N N . LEU A 1 181 ? -21.116 2.617 3.072 1.00 84.06 181 LEU A N 1
ATOM 1437 C CA . LEU A 1 181 ? -19.746 2.799 2.597 1.00 84.06 181 LEU A CA 1
ATOM 1438 C C . LEU A 1 181 ? -19.573 2.345 1.147 1.00 84.06 181 LEU A C 1
ATOM 1440 O O . LEU A 1 181 ? -18.781 2.940 0.408 1.00 84.06 181 LEU A O 1
ATOM 1444 N N . TYR A 1 182 ? -20.338 1.343 0.707 1.00 83.12 182 TYR A N 1
ATOM 1445 C CA . TYR A 1 182 ? -20.252 0.818 -0.652 1.00 83.12 182 TYR A CA 1
ATOM 1446 C C . TYR A 1 182 ? -21.209 1.534 -1.618 1.00 83.12 182 TYR A C 1
ATOM 1448 O O . TYR A 1 182 ? -22.394 1.234 -1.739 1.00 83.12 182 TYR A O 1
ATOM 1456 N N . LYS A 1 183 ? -20.674 2.502 -2.373 1.00 77.25 183 LYS A N 1
ATOM 1457 C CA . LYS A 1 183 ? -21.430 3.285 -3.371 1.00 77.25 183 LYS A CA 1
ATOM 1458 C C . LYS A 1 183 ? -20.963 2.963 -4.793 1.00 77.25 183 LYS A C 1
ATOM 1460 O O . LYS A 1 183 ? -20.272 3.768 -5.414 1.00 77.25 183 LYS A O 1
ATOM 1465 N N . ALA A 1 184 ? -21.376 1.810 -5.326 1.00 72.62 184 ALA A N 1
ATOM 1466 C CA . ALA A 1 184 ? -20.948 1.306 -6.642 1.00 72.62 184 ALA A CA 1
ATOM 1467 C C . ALA A 1 184 ? -21.143 2.302 -7.807 1.00 72.62 184 ALA A C 1
ATOM 1469 O O . ALA A 1 184 ? -20.310 2.387 -8.703 1.00 72.62 184 ALA A O 1
ATOM 1470 N N . ASN A 1 185 ? -22.218 3.098 -7.775 1.00 72.62 185 ASN A N 1
ATOM 1471 C CA . ASN A 1 185 ? -22.566 4.052 -8.839 1.00 72.62 185 ASN A CA 1
ATOM 1472 C C . ASN A 1 185 ? -22.095 5.490 -8.556 1.00 72.62 185 ASN A C 1
ATOM 1474 O O . ASN A 1 185 ? -22.644 6.455 -9.095 1.00 72.62 185 ASN A O 1
ATOM 1478 N N . ARG A 1 186 ? -21.113 5.670 -7.667 1.00 71.31 186 ARG A N 1
ATOM 1479 C CA . ARG A 1 186 ? -20.624 6.997 -7.296 1.00 71.31 186 ARG A CA 1
ATOM 1480 C C . ARG A 1 186 ? -19.854 7.645 -8.461 1.00 71.31 186 ARG A C 1
ATOM 1482 O O . ARG A 1 186 ? -18.906 7.046 -8.965 1.00 71.31 186 ARG A O 1
ATOM 1489 N N . PRO A 1 187 ? -20.178 8.890 -8.860 1.00 72.50 187 PRO A N 1
ATOM 1490 C CA . PRO A 1 187 ? -19.382 9.599 -9.854 1.00 72.50 187 PRO A CA 1
ATOM 1491 C C . PRO A 1 187 ? -17.996 9.950 -9.296 1.00 72.50 187 PRO A C 1
ATOM 1493 O O . PRO A 1 187 ? -17.864 10.313 -8.127 1.00 72.50 187 PRO A O 1
ATOM 1496 N N . VAL A 1 188 ? -16.971 9.922 -10.154 1.00 68.38 188 VAL A N 1
ATOM 1497 C CA . VAL A 1 188 ? -15.575 10.242 -9.787 1.00 68.38 188 VAL A CA 1
ATOM 1498 C C . VAL A 1 188 ? -15.444 11.633 -9.160 1.00 68.38 188 VAL A C 1
ATOM 1500 O O . VAL A 1 188 ? -14.656 11.818 -8.240 1.00 68.38 188 VAL A O 1
ATOM 1503 N N . SER A 1 189 ? -16.258 12.602 -9.592 1.00 70.56 189 SER A N 1
ATOM 1504 C CA . SER A 1 189 ? -16.288 13.959 -9.022 1.00 70.56 189 SER A CA 1
ATOM 1505 C C . SER A 1 189 ? -16.632 13.995 -7.535 1.00 70.56 189 SER A C 1
ATOM 1507 O O . SER A 1 189 ? -16.299 14.961 -6.857 1.00 70.56 189 SER A O 1
ATOM 1509 N N . ARG A 1 190 ? -17.277 12.943 -7.026 1.00 69.44 190 ARG A N 1
ATOM 1510 C CA . ARG A 1 190 ? -17.586 12.785 -5.611 1.00 69.44 190 ARG A CA 1
ATOM 1511 C C . ARG A 1 190 ? -16.551 11.951 -4.875 1.00 69.44 190 ARG A C 1
ATOM 1513 O O . ARG A 1 190 ? -16.705 11.815 -3.681 1.00 69.44 190 ARG A O 1
ATOM 1520 N N . ALA A 1 191 ? -15.508 11.398 -5.499 1.00 67.69 191 ALA A N 1
ATOM 1521 C CA . ALA A 1 191 ? -14.560 10.492 -4.827 1.00 67.69 191 ALA A CA 1
ATOM 1522 C C . ALA A 1 191 ? -13.951 11.062 -3.526 1.00 67.69 191 ALA A C 1
ATOM 1524 O O . ALA A 1 191 ? -13.572 10.294 -2.648 1.00 67.69 191 ALA A O 1
ATOM 1525 N N . MET A 1 192 ? -13.925 12.392 -3.388 1.00 70.00 192 MET A N 1
ATOM 1526 C CA . MET A 1 192 ? -13.415 13.112 -2.220 1.00 70.00 192 MET A CA 1
ATOM 1527 C C . MET A 1 192 ? -14.390 13.196 -1.031 1.00 70.00 192 MET A C 1
ATOM 1529 O O . MET A 1 192 ? -13.947 13.520 0.070 1.00 70.00 192 MET A O 1
ATOM 1533 N N . ASP A 1 193 ? -15.693 12.924 -1.200 1.00 76.06 193 ASP A N 1
ATOM 1534 C CA . ASP A 1 193 ? -16.639 13.012 -0.075 1.00 76.06 193 ASP A CA 1
ATOM 1535 C C . ASP A 1 193 ? -16.617 11.704 0.730 1.00 76.06 193 ASP A C 1
ATOM 1537 O O . ASP A 1 193 ? -17.278 10.715 0.402 1.00 76.06 193 ASP A O 1
ATOM 1541 N N . ILE A 1 194 ? -15.823 11.656 1.786 1.00 79.25 194 ILE A N 1
ATOM 1542 C CA . ILE A 1 194 ? -15.805 10.496 2.677 1.00 79.25 194 ILE A CA 1
ATOM 1543 C C . ILE A 1 194 ? -17.101 10.521 3.522 1.00 79.25 194 ILE A C 1
ATOM 1545 O O . ILE A 1 194 ? -17.409 11.569 4.091 1.00 79.25 194 ILE A O 1
ATOM 1549 N N . PRO A 1 195 ? -17.902 9.435 3.545 1.00 83.88 195 PRO A N 1
ATOM 1550 C CA . PRO A 1 195 ? -19.137 9.352 4.334 1.00 83.88 195 PRO A CA 1
ATOM 1551 C C . PRO A 1 195 ? -18.844 9.428 5.842 1.00 83.88 195 PRO A C 1
ATOM 1553 O O . PRO A 1 195 ? -17.805 8.941 6.279 1.00 83.88 195 PRO A O 1
ATOM 1556 N N . GLU A 1 196 ? -19.746 10.002 6.647 1.00 84.62 196 GLU A N 1
ATOM 1557 C CA . GLU A 1 196 ? -19.543 10.082 8.109 1.00 84.62 196 GLU A CA 1
ATOM 1558 C C . GLU A 1 196 ? -19.522 8.687 8.743 1.00 84.62 196 GLU A C 1
ATOM 1560 O O . GLU A 1 196 ? -18.758 8.426 9.668 1.00 84.62 196 GLU A O 1
ATOM 1565 N N . GLU A 1 197 ? -20.271 7.759 8.152 1.00 87.94 197 GLU A N 1
ATOM 1566 C CA . GLU A 1 197 ? -20.338 6.351 8.531 1.00 87.94 197 GLU A CA 1
ATOM 1567 C C . GLU A 1 197 ? -18.953 5.680 8.514 1.00 87.94 197 GLU A C 1
ATOM 1569 O O . GLU A 1 197 ? -18.690 4.779 9.307 1.00 87.94 197 GLU A O 1
ATOM 1574 N N . PHE A 1 198 ? -18.030 6.148 7.660 1.00 87.44 198 PHE A N 1
ATOM 1575 C CA . PHE A 1 198 ? -16.646 5.669 7.677 1.00 87.44 198 PHE A CA 1
ATOM 1576 C C . PHE A 1 198 ? -15.944 6.087 8.971 1.00 87.44 198 PHE A C 1
ATOM 1578 O O . PHE A 1 198 ? -15.265 5.279 9.601 1.00 87.44 198 PHE A O 1
ATOM 1585 N N . TYR A 1 199 ? -16.110 7.342 9.393 1.00 84.69 199 TYR A N 1
ATOM 1586 C CA . TYR A 1 199 ? -15.494 7.837 10.622 1.00 84.69 199 TYR A CA 1
ATOM 1587 C C . TYR A 1 199 ? -16.099 7.181 11.862 1.00 84.69 199 TYR A C 1
ATOM 1589 O O . TYR A 1 199 ? -15.366 6.906 12.810 1.00 84.69 199 TYR A O 1
ATOM 1597 N N . GLU A 1 200 ? -17.404 6.910 11.864 1.00 86.31 200 GLU A N 1
ATOM 1598 C CA . GLU A 1 200 ? -18.062 6.142 12.926 1.00 86.31 200 GLU A CA 1
ATOM 1599 C C . GLU A 1 200 ? -17.498 4.721 13.028 1.00 86.31 200 GLU A C 1
ATOM 1601 O O . GLU A 1 200 ? -17.148 4.277 14.123 1.00 86.31 200 GLU A O 1
ATOM 1606 N N . GLU A 1 201 ? -17.333 4.037 11.892 1.00 86.69 201 GLU A N 1
ATOM 1607 C CA . GLU A 1 201 ? -16.768 2.689 11.855 1.00 86.69 201 GLU A CA 1
ATOM 1608 C C . GLU A 1 201 ? -15.326 2.667 12.364 1.00 86.69 201 GLU A C 1
ATOM 1610 O O . GLU A 1 201 ? -14.990 1.862 13.229 1.00 86.69 201 GLU A O 1
ATOM 1615 N N . ILE A 1 202 ? -14.493 3.602 11.905 1.00 85.38 202 ILE A N 1
ATOM 1616 C CA . ILE A 1 202 ? -13.106 3.738 12.353 1.00 85.38 202 ILE A CA 1
ATOM 1617 C C . ILE A 1 202 ? -13.019 4.042 13.859 1.00 85.38 202 ILE A C 1
ATOM 1619 O O . ILE A 1 202 ? -12.207 3.431 14.555 1.00 85.38 202 ILE A O 1
ATOM 1623 N N . LYS A 1 203 ? -13.884 4.923 14.387 1.00 83.56 203 LYS A N 1
ATOM 1624 C CA . LYS A 1 203 ? -13.969 5.229 15.830 1.00 83.56 203 LYS A CA 1
ATOM 1625 C C . LYS A 1 203 ? -14.346 4.005 16.667 1.00 83.56 203 LYS A C 1
ATOM 1627 O O . LYS A 1 203 ? -13.914 3.899 17.812 1.00 83.56 203 LYS A O 1
ATOM 1632 N N . ALA A 1 204 ? -15.151 3.096 16.118 1.00 86.25 204 ALA A N 1
ATOM 1633 C CA . ALA A 1 204 ? -15.574 1.881 16.807 1.00 86.25 204 ALA A CA 1
ATOM 1634 C C . ALA A 1 204 ? -14.469 0.807 16.881 1.00 86.25 204 ALA A C 1
ATOM 1636 O O . ALA A 1 204 ? -14.575 -0.127 17.682 1.00 86.25 204 ALA A O 1
ATOM 1637 N N . ILE A 1 205 ? -13.396 0.926 16.087 1.00 85.56 205 ILE A N 1
ATOM 1638 C CA . ILE A 1 205 ? -12.276 -0.019 16.123 1.00 85.56 205 ILE A CA 1
ATOM 1639 C C . ILE A 1 205 ? -11.450 0.209 17.395 1.00 85.56 205 ILE A C 1
ATOM 1641 O O . ILE A 1 205 ? -10.719 1.188 17.534 1.00 85.56 205 ILE A O 1
ATOM 1645 N N . SER A 1 206 ? -11.516 -0.750 18.317 1.00 82.50 206 SER A N 1
ATOM 1646 C CA . SER A 1 206 ? -10.703 -0.771 19.536 1.00 82.50 206 SER A CA 1
ATOM 1647 C C . SER A 1 206 ? -9.504 -1.720 19.411 1.00 82.50 206 SER A C 1
ATOM 1649 O O . SER A 1 206 ? -9.462 -2.596 18.548 1.00 82.50 206 SER A O 1
ATOM 1651 N N . GLY A 1 207 ? -8.493 -1.540 20.269 1.00 81.62 207 GLY A N 1
ATOM 1652 C CA . GLY A 1 207 ? -7.333 -2.441 20.331 1.00 81.62 207 GLY A CA 1
ATOM 1653 C C . GLY A 1 207 ? -6.333 -2.301 19.177 1.00 81.62 207 GLY A C 1
ATOM 1654 O O . GLY A 1 207 ? -5.508 -3.192 18.966 1.00 81.62 207 GLY A O 1
ATOM 1655 N N . LEU A 1 208 ? -6.377 -1.195 18.428 1.00 83.81 208 LEU A N 1
ATOM 1656 C CA . LEU A 1 208 ? -5.384 -0.914 17.395 1.00 83.81 208 LEU A CA 1
ATOM 1657 C C . LEU A 1 208 ? -3.993 -0.736 18.008 1.00 83.81 208 LEU A C 1
ATOM 1659 O O . LEU A 1 208 ? -3.809 -0.013 18.987 1.00 83.81 208 LEU A O 1
ATOM 1663 N N . LYS A 1 209 ? -2.987 -1.352 17.377 1.00 85.75 209 LYS A N 1
ATOM 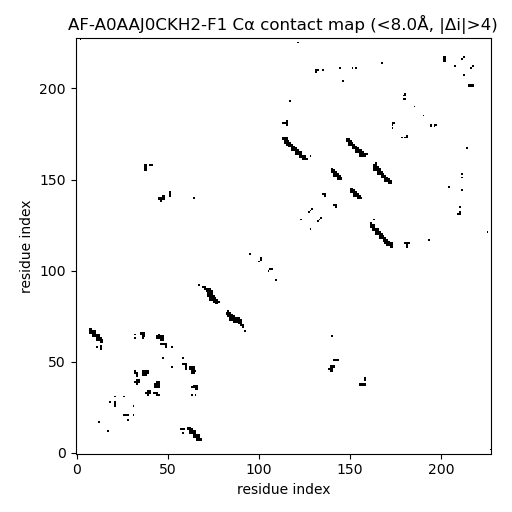1664 C CA . LYS A 1 209 ? -1.583 -1.029 17.657 1.00 85.75 209 LYS A CA 1
ATOM 1665 C C . LYS A 1 209 ? -1.349 0.461 17.411 1.00 85.75 209 LYS A C 1
ATOM 1667 O O . LYS A 1 209 ? -1.947 1.030 16.497 1.00 85.75 209 LYS A O 1
ATOM 1672 N N . ILE A 1 210 ? -0.400 1.042 18.145 1.00 82.69 210 ILE A N 1
ATOM 1673 C CA . ILE A 1 210 ? -0.073 2.476 18.084 1.00 82.69 210 ILE A CA 1
ATOM 1674 C C . ILE A 1 210 ? 0.142 3.001 16.654 1.00 82.69 210 ILE A C 1
ATOM 1676 O O . ILE A 1 210 ? -0.271 4.106 16.317 1.00 82.69 210 ILE A O 1
ATOM 1680 N N . THR A 1 211 ? 0.728 2.182 15.779 1.00 88.06 211 THR A N 1
ATOM 1681 C CA . THR A 1 211 ? 0.964 2.527 14.374 1.00 88.06 211 THR A CA 1
ATOM 1682 C C . THR A 1 211 ? -0.331 2.746 13.590 1.00 88.06 211 THR A C 1
ATOM 1684 O O . THR A 1 211 ? -0.416 3.662 12.777 1.00 88.06 211 THR A O 1
ATOM 1687 N N . PHE A 1 212 ? -1.353 1.924 13.840 1.00 88.31 212 PHE A N 1
ATOM 1688 C CA . PHE A 1 212 ? -2.657 2.055 13.192 1.00 88.31 212 PHE A CA 1
ATOM 1689 C C . PHE A 1 212 ? -3.523 3.098 13.892 1.00 88.31 212 PHE A C 1
ATOM 1691 O O . PHE A 1 212 ? -4.213 3.844 13.207 1.00 88.31 212 PHE A O 1
ATOM 1698 N N . SER A 1 213 ? -3.446 3.230 15.220 1.00 85.25 213 SER A N 1
ATOM 1699 C CA . SER A 1 213 ? -4.176 4.286 15.932 1.00 85.25 213 SER A CA 1
ATOM 1700 C C . SER A 1 213 ? -3.655 5.688 15.594 1.00 85.25 213 SER A C 1
ATOM 1702 O O . SER A 1 213 ? -4.415 6.644 15.627 1.00 85.25 213 SER A O 1
ATOM 1704 N N . ASP A 1 214 ? -2.388 5.856 15.207 1.00 84.06 214 ASP A N 1
ATOM 1705 C CA . ASP A 1 214 ? -1.887 7.164 14.756 1.00 84.06 214 ASP A CA 1
ATOM 1706 C C . ASP A 1 214 ? -2.507 7.620 13.418 1.00 84.06 214 ASP A C 1
ATOM 1708 O O . ASP A 1 214 ? -2.525 8.820 13.122 1.00 84.06 214 ASP A O 1
ATOM 1712 N N . VAL A 1 215 ? -2.983 6.680 12.597 1.00 82.69 215 VAL A N 1
ATOM 1713 C CA . VAL A 1 215 ? -3.571 6.936 11.271 1.00 82.69 215 VAL A CA 1
ATOM 1714 C C . VAL A 1 215 ? -5.097 6.912 11.309 1.00 82.69 215 VAL A C 1
ATOM 1716 O O . VAL A 1 215 ? -5.739 7.779 10.728 1.00 82.69 215 VAL A O 1
ATOM 1719 N N . PHE A 1 216 ? -5.657 5.924 12.001 1.00 80.62 216 PHE A N 1
ATOM 1720 C CA . PHE A 1 216 ? -7.085 5.629 12.071 1.00 80.62 216 PHE A CA 1
ATOM 1721 C C . PHE A 1 216 ? -7.688 5.983 13.444 1.00 80.62 216 PHE A C 1
ATOM 1723 O O . PHE A 1 216 ? -8.836 5.672 13.711 1.00 80.62 216 PHE A O 1
ATOM 1730 N N . GLY A 1 217 ? -6.934 6.582 14.364 1.00 68.44 217 GLY A N 1
ATOM 1731 C CA . GLY A 1 217 ? -7.432 6.923 15.699 1.00 68.44 217 GLY A CA 1
ATOM 1732 C C . GLY A 1 217 ? -8.253 8.208 15.745 1.00 68.44 217 GLY A C 1
ATOM 1733 O O . GLY A 1 217 ? -8.203 9.058 14.858 1.00 68.44 217 GLY A O 1
ATOM 1734 N N . THR A 1 218 ? -8.990 8.348 16.841 1.00 57.22 218 THR A N 1
ATOM 1735 C CA . THR A 1 218 ? -10.037 9.353 17.069 1.00 57.22 218 THR A CA 1
ATOM 1736 C C . THR A 1 218 ? -9.532 10.721 17.520 1.00 57.22 218 THR A C 1
ATOM 1738 O O . THR A 1 218 ? -10.298 11.681 17.524 1.00 57.22 218 THR A O 1
ATOM 1741 N N . ASP A 1 219 ? -8.255 10.815 17.895 1.00 53.88 219 ASP A N 1
ATOM 1742 C CA . ASP A 1 219 ? -7.709 11.974 18.615 1.00 53.88 219 ASP A CA 1
ATOM 1743 C C . ASP A 1 219 ? -7.134 13.052 17.688 1.00 53.88 219 ASP A C 1
ATOM 1745 O O . ASP A 1 219 ? -6.652 14.087 18.151 1.00 53.88 219 ASP A O 1
ATOM 1749 N N . LYS A 1 220 ? -7.178 12.832 16.370 1.00 52.81 220 LYS A N 1
ATOM 1750 C CA . LYS A 1 220 ? -6.769 13.835 15.386 1.00 52.81 220 LYS A CA 1
ATOM 1751 C C . LYS A 1 220 ? -8.005 14.525 14.810 1.00 52.81 220 LYS A C 1
ATOM 1753 O O . LYS A 1 220 ? -8.923 13.830 14.367 1.00 52.81 220 LYS A O 1
ATOM 1758 N N . PRO A 1 221 ? -8.051 15.871 14.799 1.00 42.72 221 PRO A N 1
ATOM 1759 C CA . PRO A 1 221 ? -9.137 16.597 14.157 1.00 42.72 221 PRO A CA 1
ATOM 1760 C C . PRO A 1 221 ? -9.205 16.138 12.704 1.00 42.72 221 PRO A C 1
ATOM 1762 O O . PRO A 1 221 ? -8.191 16.203 12.015 1.00 42.72 221 PRO A O 1
ATOM 1765 N N . GLN A 1 222 ? -10.368 15.596 12.318 1.00 48.69 222 GLN A N 1
ATOM 1766 C CA . GLN A 1 222 ? -10.766 15.181 10.967 1.00 48.69 222 GLN A CA 1
ATOM 1767 C C . GLN A 1 222 ? -9.637 15.319 9.942 1.00 48.69 222 GLN A C 1
ATOM 1769 O O . GLN A 1 222 ? -9.527 16.377 9.332 1.00 48.69 222 GLN A O 1
ATOM 1774 N N . MET A 1 223 ? -8.802 14.274 9.828 1.00 47.81 223 MET A N 1
ATOM 1775 C CA . MET A 1 223 ? -7.801 14.063 8.772 1.00 47.81 223 MET A CA 1
ATOM 1776 C C . MET A 1 223 ? -7.296 15.375 8.171 1.00 47.81 223 MET A C 1
ATOM 1778 O O . MET A 1 223 ? -7.886 15.832 7.195 1.00 47.81 223 MET A O 1
ATOM 1782 N N . GLU A 1 224 ? -6.291 16.010 8.796 1.00 42.72 224 GLU A N 1
ATOM 1783 C CA . GLU A 1 224 ? -5.664 17.252 8.319 1.00 42.72 224 GLU A CA 1
ATOM 1784 C C . GLU A 1 224 ? -5.558 17.242 6.788 1.00 42.72 224 GLU A C 1
ATOM 1786 O O . GLU A 1 224 ? -4.664 16.630 6.204 1.00 42.72 224 GLU A O 1
ATOM 1791 N N . ARG A 1 225 ? -6.532 17.895 6.138 1.00 46.03 225 ARG A N 1
ATOM 1792 C CA . ARG A 1 225 ? -6.678 17.937 4.686 1.00 46.03 225 ARG A CA 1
ATOM 1793 C C . ARG A 1 225 ? -5.559 18.802 4.131 1.00 46.03 225 ARG A C 1
ATOM 1795 O O . ARG A 1 225 ? -5.751 19.981 3.842 1.00 46.03 225 ARG A O 1
ATOM 1802 N N . HIS A 1 226 ? -4.388 18.213 3.953 1.00 32.94 226 HIS A N 1
ATOM 1803 C CA . HIS A 1 226 ? -3.322 18.775 3.139 1.00 32.94 226 HIS A CA 1
ATOM 1804 C C . HIS A 1 226 ? -3.358 18.112 1.764 1.00 32.94 226 HIS A C 1
ATOM 1806 O O . HIS A 1 226 ? -2.516 17.296 1.404 1.00 32.94 226 HIS A O 1
ATOM 1812 N N . LEU A 1 227 ? -4.386 18.478 0.997 1.00 28.75 227 LEU A N 1
ATOM 1813 C CA . LEU A 1 227 ? -4.444 18.249 -0.441 1.00 28.75 227 LEU A CA 1
ATOM 1814 C C . LEU A 1 227 ? -3.949 19.526 -1.130 1.00 28.75 227 LEU A C 1
ATOM 1816 O O . LEU A 1 227 ? -4.671 20.522 -1.185 1.00 28.75 227 LEU A O 1
ATOM 1820 N N . HIS A 1 228 ? -2.711 19.490 -1.622 1.00 26.44 228 HIS A N 1
ATOM 1821 C CA . HIS A 1 228 ? -2.210 20.394 -2.660 1.00 26.44 228 HIS A CA 1
ATOM 1822 C C . HIS A 1 228 ? -2.078 19.632 -3.977 1.00 26.44 228 HIS A C 1
ATOM 1824 O O . HIS A 1 228 ? -1.635 18.460 -3.933 1.00 26.44 228 HIS A O 1
#

Organism: NCBI:txid1105319

pLDDT: mean 73.13, std 17.01, range [22.97, 94.25]

Foldseek 3Di:
DPPPPPPQDKDKDACVRCVVVCVVVVHDPLRVQLVFAQASVVVARQFADPVQPVPDPRDDRRIGMGGPDAPDAAAQDQDPVRHTDHHHDHDDPDPPPDPVCCVVPVPDDDDDAQKQKDKDKDKDFLVCCVPAPCVQQPSHQKDWDDDPQKIKIKGFRHDDPRITMIMIMIIHGDPDDPPPRGDPPDDPVCSPPHDVVQLVVLDPDPDDRSNVCVPSNDPDDPPPPPDD

Secondary structure (DSSP, 8-state):
---------EEEEPHHHHHHHHHHHT--HHHHHHHHBTTGGGT---B--GGG-TT-TT--TT-EEEE------SS----TTS-----S-------TT-HHHHHH-TT------SEEEEEEEEEEEHHHHHHHTHHHHTT-SEEEEEETTEEEEEEEEEEETTEEEEEEEEEEE---TT-SS--TT--GGGTT---HHHHHHHHH--S--HHHHHHH-TTSSS------

Radius of gyration: 19.49 Å; Cα contacts (8 Å, |Δi|>4): 302; chains: 1; bounding box: 51×42×52 Å

Solvent-accessible surface area (backbone atoms only — not comparable to full-atom values): 13836 Å² total; per-residue (Å²): 131,80,80,80,83,75,74,76,46,70,45,75,47,40,47,86,74,47,56,73,47,28,72,77,66,77,40,58,70,66,63,48,32,34,74,35,17,35,36,16,92,78,75,33,55,18,35,43,53,45,85,67,44,84,86,41,98,78,57,47,77,68,19,24,34,26,55,60,62,89,65,84,67,19,35,72,45,78,42,97,87,71,47,62,53,78,46,86,48,73,66,80,91,63,63,99,83,31,67,63,53,46,71,78,44,69,83,68,76,81,84,76,71,69,52,26,75,50,72,55,70,50,77,42,48,42,68,60,38,58,71,49,40,39,79,75,29,61,80,33,36,48,41,62,50,74,62,89,76,33,36,41,36,41,31,65,54,35,72,56,89,68,29,30,37,33,35,39,38,42,37,33,64,57,79,55,102,80,35,90,72,50,60,90,87,62,58,75,92,51,70,81,67,76,57,68,67,55,57,54,54,42,60,67,60,72,89,61,54,68,53,51,36,76,74,55,40,78,88,54,74,80,71,78,83,77,81,129